Protein AF-A0AAU6CTF1-F1 (afdb_monomer)

Radius of gyration: 47.26 Å; Cα contacts (8 Å, |Δi|>4): 194; chains: 1; bounding box: 105×66×147 Å

pLDDT: mean 72.13, std 23.01, range [26.7, 98.62]

Mean predicted aligned error: 22.4 Å

Sequence (294 aa):
MQLPTFPKIGRLSKKRKITVAGAAAAAAVVLAVTGFQATGGSSSVANGDPTGYTVSTGDKVKSLGAKSGLASQQAISDQAAAKKKAAADAAAKQKATAEAAAKKKAAAEAAAKKKAADEAAARKKAAADAAARKKAAADAVRKRAAERAAAERAQARQAANRSTVRAAVKPAPAPVRKAAPAPAAPVYANNLDGWIRESLAVMHEKGIPGSYNGIYRNIIRESSGNPQAINLWDSNAAKGIPSKGLLQVIDPTFQTYHVNGTSWNIYDPVANITAACNYAYHVYGSMDNVNSAY

Secondary structure (DSSP, 8-state):
--PPPPP------S----------S-------------------------------TT-------THHHHHHHHHHHHHHHHHHHHHHHHHHHHHHHHHHHHHHHHHHHHHHHHHHHHHHHHHHHHHHHHHHHHHHHHHHHHHHHHHHHHHHHHHHHHHHHHHHHTTS-PPPP---PPPPPPPPPPPPPSSHHHHHHHHHHHHHHHT----HHHHHHHHHHHHTT-TT-B--SSTTGGGT--EETTTTEEHHHHHHH--TTS-S-TT-HHHHHHHHHHHHHHHHSSGGG--S--

Solvent-accessible surface area (backbone atoms only — not comparable to full-atom values): 18139 Å² total; per-residue (Å²): 138,84,80,83,82,79,80,86,80,77,87,80,72,100,79,83,89,80,86,86,90,84,91,89,80,92,85,90,81,82,84,84,86,76,94,73,90,77,91,79,90,76,92,75,88,77,90,68,84,80,82,88,72,84,87,69,95,82,77,81,93,76,78,90,56,72,62,63,62,50,55,52,51,49,53,52,50,51,52,50,51,51,51,52,50,52,52,51,54,50,51,52,52,52,51,53,53,51,52,54,51,50,52,53,52,51,53,52,52,52,52,52,52,51,52,52,50,53,53,53,52,50,52,54,50,53,52,51,54,52,52,52,50,53,51,53,51,52,54,50,51,53,50,51,53,53,51,48,58,50,48,55,54,51,50,5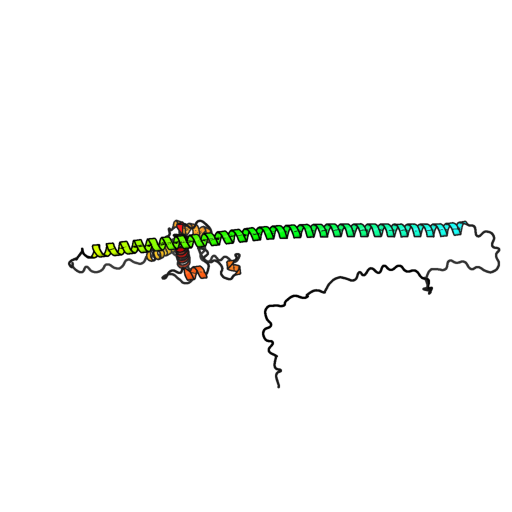4,53,51,54,57,56,52,62,65,52,68,78,68,79,85,84,82,91,78,83,91,70,82,80,74,81,77,79,77,78,88,82,63,54,100,46,74,70,24,33,52,52,48,24,49,54,55,26,56,78,72,71,43,48,68,46,70,67,32,50,50,59,46,21,46,72,54,31,69,66,32,37,83,33,71,47,76,83,50,78,42,26,76,69,76,46,35,29,28,7,28,58,39,47,30,60,74,56,41,68,74,27,54,52,93,92,49,62,91,47,60,53,37,57,37,27,27,49,39,12,51,29,41,44,25,26,76,76,57,63,15,28,62,65,62,87,70,81,122

Foldseek 3Di:
DDDDDDDDDDDDDDDDPDDDDDDDDDDDDDDDDDDDDDDDDDDDDDDDDDPDDDDDPDDDPDDPDPPVVVVVVVVVVVVVVVVVVVVVVVVVVVVVVVVVVVVVVVVVVVVVVVVVVVVVVVVVVVVVVVVVVVVVVVVVVVVVVVVVVVVVVVVVVVVVVVVVVVVDDDDDDDDDDDDDDDDDDDDFDPAPQSLLVLLVVLCVVVVQDEDSVLLVVQLCVAPVRQLADWDCPDPCVVVVFIQGGSQRDTLVQLVVQFRPPDDPDCSPSSRVSNSVQSVCCVVVVGSNRDDDHD

Structure (mmCIF, N/CA/C/O backbone):
data_AF-A0AAU6CTF1-F1
#
_entry.id   AF-A0AAU6CTF1-F1
#
loop_
_atom_site.group_PDB
_atom_site.id
_atom_site.type_symbol
_atom_site.label_atom_id
_atom_site.label_alt_id
_atom_site.label_comp_id
_atom_site.label_asym_id
_atom_site.label_entity_id
_atom_site.label_seq_id
_atom_site.pdbx_PDB_ins_code
_atom_site.Cartn_x
_atom_site.Cartn_y
_atom_site.Cartn_z
_atom_site.occupancy
_atom_site.B_iso_or_equiv
_atom_site.auth_seq_id
_atom_site.auth_comp_id
_atom_site.auth_asym_id
_atom_site.auth_atom_id
_atom_site.pdbx_PDB_model_num
ATOM 1 N N . MET A 1 1 ? -10.237 -56.788 28.279 1.00 48.28 1 MET A N 1
ATOM 2 C CA . MET A 1 1 ? -10.334 -55.318 28.425 1.00 48.28 1 MET A CA 1
ATOM 3 C C . MET A 1 1 ? -11.008 -54.773 27.182 1.00 48.28 1 MET A C 1
ATOM 5 O O . MET A 1 1 ? -10.388 -54.691 26.132 1.00 48.28 1 MET A O 1
ATOM 9 N N . GLN A 1 2 ? -12.314 -54.549 27.279 1.00 45.50 2 GLN A N 1
ATOM 10 C CA . GLN A 1 2 ? -13.192 -54.229 26.160 1.00 45.50 2 GLN A CA 1
ATOM 11 C C . GLN A 1 2 ? -13.498 -52.733 26.249 1.00 45.50 2 GLN A C 1
ATOM 13 O O . GLN A 1 2 ? -14.196 -52.294 27.158 1.00 45.50 2 GLN A O 1
ATOM 18 N N . LEU A 1 3 ? -12.862 -51.945 25.381 1.00 44.03 3 LEU A N 1
ATOM 19 C CA . LEU A 1 3 ? -13.043 -50.495 25.328 1.00 44.03 3 LEU A CA 1
ATOM 20 C C . LEU A 1 3 ? -14.437 -50.183 24.758 1.00 44.03 3 LEU A C 1
ATOM 22 O O . LEU A 1 3 ? -14.773 -50.696 23.686 1.00 44.03 3 LEU A O 1
ATOM 26 N N . PRO A 1 4 ? -15.258 -49.366 25.438 1.00 54.00 4 PRO A N 1
ATOM 27 C CA . PRO A 1 4 ? -16.586 -49.032 24.955 1.00 54.00 4 PRO A CA 1
ATOM 28 C C . PRO A 1 4 ? -16.523 -48.136 23.714 1.00 54.00 4 PRO A C 1
ATOM 30 O O . PRO A 1 4 ? -15.810 -47.137 23.638 1.00 54.00 4 PRO A O 1
ATOM 33 N N . THR A 1 5 ? -17.311 -48.549 22.731 1.00 55.94 5 THR A N 1
ATOM 34 C CA . THR A 1 5 ? -17.548 -47.932 21.433 1.00 55.94 5 THR A CA 1
ATOM 35 C C . THR A 1 5 ? -18.305 -46.613 21.613 1.00 55.94 5 THR A C 1
ATOM 37 O O . THR A 1 5 ? -19.423 -46.606 22.124 1.00 55.94 5 THR A O 1
ATOM 40 N N . PHE A 1 6 ? -17.730 -45.489 21.181 1.00 50.72 6 PHE A N 1
ATOM 41 C CA . PHE A 1 6 ? -18.445 -44.210 21.158 1.00 50.72 6 PHE A CA 1
ATOM 42 C C . PHE A 1 6 ? -19.368 -44.137 19.927 1.00 50.72 6 PHE A C 1
ATOM 44 O O . PHE A 1 6 ? -18.915 -44.397 18.807 1.00 50.72 6 PHE A O 1
ATOM 51 N N . PRO A 1 7 ? -20.655 -43.781 20.086 1.00 50.75 7 PRO A N 1
ATOM 52 C CA . PRO A 1 7 ? -21.586 -43.701 18.969 1.00 50.75 7 PRO A CA 1
ATOM 53 C C . PRO A 1 7 ? -21.274 -42.516 18.041 1.00 50.75 7 PRO A C 1
ATOM 55 O O . PRO A 1 7 ? -21.086 -41.379 18.475 1.00 50.75 7 PRO A O 1
ATOM 58 N N . LYS A 1 8 ? -21.292 -42.785 16.728 1.00 46.31 8 LYS A N 1
ATOM 59 C CA . LYS A 1 8 ? -21.355 -41.779 15.657 1.00 46.31 8 LYS A CA 1
ATOM 60 C C . LYS A 1 8 ? -22.641 -40.959 15.802 1.00 46.31 8 LYS A C 1
ATOM 62 O O . LYS A 1 8 ? -23.716 -41.454 15.475 1.00 46.31 8 LYS A O 1
ATOM 67 N N . ILE A 1 9 ? -22.534 -39.686 16.174 1.00 52.94 9 ILE A N 1
ATOM 68 C CA . ILE A 1 9 ? -23.611 -38.717 15.936 1.00 52.94 9 ILE A CA 1
ATOM 69 C C . ILE A 1 9 ? -23.308 -38.004 14.621 1.00 52.94 9 ILE A C 1
ATOM 71 O O . ILE A 1 9 ? -22.495 -37.084 14.534 1.00 52.94 9 ILE A O 1
ATOM 75 N N . GLY A 1 10 ? -23.962 -38.488 13.569 1.00 44.50 10 GLY A N 1
ATOM 76 C CA . GLY A 1 10 ? -24.020 -37.819 12.284 1.00 44.50 10 GLY A CA 1
ATOM 77 C C . GLY A 1 10 ? -24.742 -36.473 12.386 1.00 44.50 10 GLY A C 1
ATOM 78 O O . GLY A 1 10 ? -25.852 -36.373 12.894 1.00 44.50 10 GLY A O 1
ATOM 79 N N . ARG A 1 11 ? -24.081 -35.439 11.863 1.00 50.22 11 ARG A N 1
ATOM 80 C CA . ARG A 1 11 ? -24.624 -34.420 10.949 1.00 50.22 11 ARG A CA 1
ATOM 81 C C . ARG A 1 11 ? -26.115 -34.063 11.128 1.00 50.22 11 ARG A C 1
ATOM 83 O O . ARG A 1 11 ? -26.947 -34.403 10.293 1.00 50.22 11 ARG A O 1
ATOM 90 N N . LEU A 1 12 ? -26.431 -33.261 12.145 1.00 49.78 12 LEU A N 1
ATOM 91 C CA . LEU A 1 12 ? -27.694 -32.518 12.208 1.00 49.78 12 LEU A CA 1
ATOM 92 C C . LEU A 1 12 ? -27.571 -31.182 11.458 1.00 49.78 12 LEU A C 1
ATOM 94 O O . LEU A 1 12 ? -26.645 -30.396 11.661 1.00 49.78 12 LEU A O 1
ATOM 98 N N . SER A 1 13 ? -28.493 -30.987 10.516 1.00 53.78 13 SER A N 1
ATOM 99 C CA . SER A 1 13 ? -28.509 -29.915 9.520 1.00 53.78 13 SER A CA 1
ATOM 100 C C . SER A 1 13 ? -28.771 -28.517 10.110 1.00 53.78 13 SER A C 1
ATOM 102 O O . SER A 1 13 ? -29.384 -28.347 11.161 1.00 53.78 13 SER A O 1
ATOM 104 N N . LYS A 1 14 ? -28.307 -27.492 9.384 1.00 46.88 14 LYS A N 1
ATOM 105 C CA . LYS A 1 14 ? -28.203 -26.058 9.737 1.00 46.88 14 LYS A CA 1
ATOM 106 C C . LYS A 1 14 ? -29.522 -25.297 9.995 1.00 46.88 14 LYS A C 1
ATOM 108 O O . LYS A 1 14 ? -29.526 -24.070 9.929 1.00 46.88 14 LYS A O 1
ATOM 113 N N . LYS A 1 15 ? -30.641 -25.959 10.295 1.00 53.22 15 LYS A N 1
ATOM 114 C CA . LYS A 1 15 ? -31.925 -25.287 10.561 1.00 53.22 15 LYS A CA 1
ATOM 115 C C . LYS A 1 15 ? -32.652 -25.909 11.750 1.00 53.22 15 LYS A C 1
ATOM 117 O O . LYS A 1 15 ? -33.476 -26.793 11.565 1.00 53.22 15 LYS A O 1
ATOM 122 N N . ARG A 1 16 ? -32.327 -25.408 12.948 1.00 49.53 16 ARG A N 1
ATOM 123 C CA . ARG A 1 16 ? -33.165 -25.258 14.162 1.00 49.53 16 ARG A CA 1
ATOM 124 C C . ARG A 1 16 ? -32.238 -24.892 15.332 1.00 49.53 16 ARG A C 1
ATOM 126 O O . ARG A 1 16 ? -31.680 -25.756 15.993 1.00 49.53 16 ARG A O 1
ATOM 133 N N . LYS A 1 17 ? -32.040 -23.591 15.548 1.00 40.72 17 LYS A N 1
ATOM 134 C CA . LYS A 1 17 ? -31.568 -23.013 16.817 1.00 40.72 17 LYS A CA 1
ATOM 135 C C . LYS A 1 17 ? -32.463 -21.819 17.124 1.00 40.72 17 LYS A C 1
ATOM 137 O O . LYS A 1 17 ? -32.125 -20.675 16.854 1.00 40.72 17 LYS A O 1
ATOM 142 N N . ILE A 1 18 ? -33.655 -22.133 17.598 1.00 44.72 18 ILE A N 1
ATOM 143 C CA . ILE A 1 18 ? -34.447 -21.265 18.459 1.00 44.72 18 ILE A CA 1
ATOM 144 C C . ILE A 1 18 ? -34.667 -22.111 19.713 1.00 44.72 18 ILE A C 1
ATOM 146 O O . ILE A 1 18 ? -34.783 -23.332 19.592 1.00 44.72 18 ILE A O 1
ATOM 150 N N . THR A 1 19 ? -34.690 -21.436 20.863 1.00 34.31 19 THR A N 1
ATOM 151 C CA . THR A 1 19 ? -35.124 -21.909 22.188 1.00 34.31 19 THR A CA 1
ATOM 152 C C . THR A 1 19 ? -33.992 -22.026 23.223 1.00 34.31 19 THR A C 1
ATOM 154 O O . THR A 1 19 ? -33.222 -22.978 23.249 1.00 34.31 19 THR A O 1
ATOM 157 N N . VAL A 1 20 ? -33.999 -21.007 24.094 1.00 34.25 20 VAL A N 1
ATOM 158 C CA . VAL A 1 20 ? -33.822 -21.051 25.559 1.00 34.25 20 VAL A CA 1
ATOM 159 C C . VAL A 1 20 ? -32.400 -21.202 26.106 1.00 34.25 20 VAL A C 1
ATOM 161 O O . VAL A 1 20 ? -31.878 -22.291 26.300 1.00 34.25 20 VAL A O 1
ATOM 164 N N . ALA A 1 21 ? -31.844 -20.055 26.498 1.00 30.84 21 ALA A N 1
ATOM 165 C CA . ALA A 1 21 ? -31.003 -19.936 27.681 1.00 30.84 21 ALA A CA 1
ATOM 166 C C . ALA A 1 21 ? -31.567 -18.786 28.527 1.00 30.84 21 ALA A C 1
ATOM 168 O O . ALA A 1 21 ? -31.390 -17.611 28.214 1.00 30.84 21 ALA A O 1
ATOM 169 N N . GLY A 1 22 ? -32.312 -19.144 29.564 1.00 28.62 22 GLY A N 1
ATOM 170 C CA . GLY A 1 22 ? -32.744 -18.249 30.623 1.00 28.62 22 GLY A CA 1
ATOM 171 C C . GLY A 1 22 ? -33.002 -19.088 31.864 1.00 28.62 22 GLY A C 1
ATOM 172 O O . GLY A 1 22 ? -33.818 -19.998 31.786 1.00 28.62 22 GLY A O 1
ATOM 173 N N . ALA A 1 23 ? -32.267 -18.809 32.945 1.00 28.70 23 ALA A N 1
ATOM 174 C CA . ALA A 1 23 ? -32.717 -18.852 34.344 1.00 28.70 23 ALA A CA 1
ATOM 175 C C . ALA A 1 23 ? -31.512 -18.963 35.296 1.00 28.70 23 ALA A C 1
ATOM 177 O O . ALA A 1 23 ? -31.062 -20.061 35.599 1.00 28.70 23 ALA A O 1
ATOM 178 N N . ALA A 1 24 ? -31.019 -17.826 35.790 1.00 31.11 24 ALA A N 1
ATOM 179 C CA . ALA A 1 24 ? -30.434 -17.713 37.129 1.00 31.11 24 ALA A CA 1
ATOM 180 C C . ALA A 1 24 ? -30.215 -16.229 37.451 1.00 31.11 24 ALA A C 1
ATOM 182 O O . ALA A 1 24 ? -29.163 -15.679 37.150 1.00 31.11 24 ALA A O 1
ATOM 183 N N . ALA A 1 25 ? -31.244 -15.579 37.994 1.00 32.41 25 ALA A N 1
ATOM 184 C CA . ALA A 1 25 ? -31.152 -14.587 39.070 1.00 32.41 25 ALA A CA 1
ATOM 185 C C . ALA A 1 25 ? -32.457 -13.784 39.152 1.00 32.41 25 ALA A C 1
ATOM 187 O O . ALA A 1 25 ? -32.917 -13.222 38.163 1.00 32.41 25 ALA A O 1
ATOM 188 N N . ALA A 1 26 ? -32.969 -13.690 40.378 1.00 29.94 26 ALA A N 1
ATOM 189 C CA . ALA A 1 26 ? -33.965 -12.734 40.850 1.00 29.94 26 ALA A CA 1
ATOM 190 C C . ALA A 1 26 ? -35.416 -12.919 40.367 1.00 29.94 26 ALA A C 1
ATOM 192 O O . ALA A 1 26 ? -35.859 -12.283 39.418 1.00 29.94 26 ALA A O 1
ATOM 193 N N . ALA A 1 27 ? -36.197 -13.682 41.138 1.00 28.94 27 ALA A N 1
ATOM 194 C CA . ALA A 1 27 ? -37.560 -13.287 41.504 1.00 28.94 27 ALA A CA 1
ATOM 195 C C . ALA A 1 27 ? -38.072 -14.133 42.682 1.00 28.94 27 ALA A C 1
ATOM 197 O O . ALA A 1 27 ? -38.398 -15.303 42.518 1.00 28.94 27 ALA A O 1
ATOM 198 N N . ALA A 1 28 ? -38.194 -13.517 43.856 1.00 28.73 28 ALA A N 1
ATOM 199 C CA . ALA A 1 28 ? -39.140 -13.937 44.887 1.00 28.73 28 ALA A CA 1
ATOM 200 C C . ALA A 1 28 ? -39.698 -12.680 45.568 1.00 28.73 28 ALA A C 1
ATOM 202 O O . ALA A 1 28 ? -39.344 -12.336 46.688 1.00 28.73 28 ALA A O 1
ATOM 203 N N . VAL A 1 29 ? -40.549 -11.956 44.841 1.00 32.00 29 VAL A N 1
ATOM 204 C CA . VAL A 1 29 ? -41.550 -11.062 45.430 1.00 32.00 29 VAL A CA 1
ATOM 205 C C . VAL A 1 29 ? -42.864 -11.434 44.762 1.00 32.00 29 VAL A C 1
ATOM 207 O O . VAL A 1 29 ? -43.196 -10.934 43.690 1.00 32.00 29 VAL A O 1
ATOM 210 N N . VAL A 1 30 ? -43.577 -12.380 45.370 1.00 29.98 30 VAL A N 1
ATOM 211 C CA . VAL A 1 30 ? -44.999 -12.582 45.102 1.00 29.98 30 VAL A CA 1
ATOM 212 C C . VAL A 1 30 ? -45.753 -11.856 46.202 1.00 29.98 30 VAL A C 1
ATOM 214 O O . VAL A 1 30 ? -45.687 -12.198 47.379 1.00 29.98 30 VAL A O 1
ATOM 217 N N . LEU A 1 31 ? -46.427 -10.805 45.759 1.00 30.45 31 LEU A N 1
ATOM 218 C CA . LEU A 1 31 ? -47.432 -10.045 46.470 1.00 30.45 31 LEU A CA 1
ATOM 219 C C . LEU A 1 31 ? -48.659 -10.955 46.658 1.00 30.45 31 LEU A C 1
ATOM 221 O O . LEU A 1 31 ? -49.347 -11.262 45.688 1.00 30.45 31 LEU A O 1
ATOM 225 N N . ALA A 1 32 ? -48.939 -11.393 47.885 1.00 31.89 32 ALA A N 1
ATOM 226 C CA . ALA A 1 32 ? -50.235 -11.967 48.233 1.00 31.89 32 ALA A CA 1
ATOM 227 C C . ALA A 1 32 ? -51.131 -10.844 48.776 1.00 31.89 32 ALA A C 1
ATOM 229 O O . ALA A 1 32 ? -51.067 -10.485 49.949 1.00 31.89 32 ALA A O 1
ATOM 230 N N . VAL A 1 33 ? -51.950 -10.269 47.893 1.00 34.69 33 VAL A N 1
ATOM 231 C CA . VAL A 1 33 ? -53.166 -9.540 48.266 1.00 34.69 33 VAL A CA 1
ATOM 232 C C . VAL A 1 33 ? -54.331 -10.487 48.029 1.00 34.69 33 VAL A C 1
ATOM 234 O O . VAL A 1 33 ? -54.816 -10.621 46.913 1.00 34.69 33 VAL A O 1
ATOM 237 N N . THR A 1 34 ? -54.793 -11.115 49.100 1.00 34.47 34 THR A N 1
ATOM 238 C CA . THR A 1 34 ? -56.203 -11.467 49.272 1.00 34.47 34 THR A CA 1
ATOM 239 C C . THR A 1 34 ? -56.535 -11.174 50.722 1.00 34.47 34 THR A C 1
ATOM 241 O O . THR A 1 34 ? -56.232 -11.957 51.619 1.00 34.47 34 THR A O 1
ATOM 244 N N . GLY A 1 35 ? -57.108 -9.997 50.960 1.00 38.69 35 GLY A N 1
ATOM 245 C CA . GLY A 1 35 ? -57.857 -9.766 52.180 1.00 38.69 35 GLY A CA 1
ATOM 246 C C . GLY A 1 35 ? -59.117 -10.620 52.124 1.00 38.69 35 GLY A C 1
ATOM 247 O O . GLY A 1 35 ? -59.985 -10.376 51.291 1.00 38.69 35 GLY A O 1
ATOM 248 N N . PHE A 1 36 ? -59.211 -11.605 53.007 1.00 26.70 36 PHE A N 1
ATOM 249 C CA . PHE A 1 36 ? -60.485 -12.171 53.418 1.00 26.70 36 PHE A CA 1
ATOM 250 C C . PHE A 1 36 ? -60.451 -12.337 54.937 1.00 26.70 36 PHE A C 1
ATOM 252 O O . PHE A 1 36 ? -59.517 -12.910 55.494 1.00 26.70 36 PHE A O 1
ATOM 259 N N . GLN A 1 37 ? -61.430 -11.726 55.599 1.00 34.22 37 GLN A N 1
ATOM 260 C CA . GLN A 1 37 ? -61.655 -11.826 57.037 1.00 34.22 37 GLN A CA 1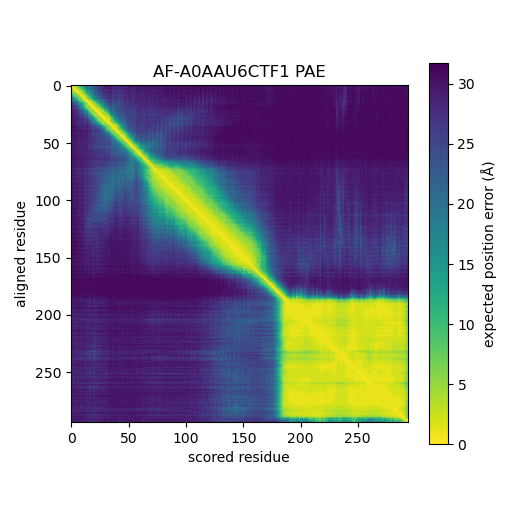
ATOM 261 C C . GLN A 1 37 ? -62.074 -13.255 57.403 1.00 34.22 37 GLN A C 1
ATOM 263 O O . GLN A 1 37 ? -62.846 -13.846 56.658 1.00 34.22 37 GLN A O 1
ATOM 268 N N . ALA A 1 38 ? -61.664 -13.750 58.573 1.00 28.48 38 ALA A N 1
ATOM 269 C CA . ALA A 1 38 ? -62.536 -14.463 59.516 1.00 28.48 38 ALA A CA 1
ATOM 270 C C . ALA A 1 38 ? -61.729 -14.921 60.743 1.00 28.48 38 ALA A C 1
ATOM 272 O O . ALA A 1 38 ? -60.769 -15.676 60.637 1.00 28.48 38 ALA A O 1
ATOM 273 N N . THR A 1 39 ? -62.141 -14.412 61.902 1.00 40.56 39 THR A N 1
ATOM 274 C CA . THR A 1 39 ? -62.247 -15.108 63.195 1.00 40.56 39 THR A CA 1
ATOM 275 C C . THR A 1 39 ? -61.629 -16.508 63.313 1.00 40.56 39 THR A C 1
ATOM 277 O O . THR A 1 39 ? -62.099 -17.459 62.694 1.00 40.56 39 THR A O 1
ATOM 280 N N . GLY A 1 40 ? -60.688 -16.658 64.243 1.00 28.36 40 GLY A N 1
ATOM 281 C CA . GLY A 1 40 ? -60.240 -17.956 64.745 1.00 28.36 40 GLY A CA 1
ATOM 282 C C . GLY A 1 40 ? -59.160 -17.760 65.795 1.00 28.36 40 GLY A C 1
ATOM 283 O O . GLY A 1 40 ? -57.998 -17.555 65.459 1.00 28.36 40 GLY A O 1
ATOM 284 N N . GLY A 1 41 ? -59.557 -17.732 67.066 1.00 39.03 41 GLY A N 1
ATOM 285 C CA . GLY A 1 41 ? -58.624 -17.585 68.172 1.00 39.03 41 GLY A CA 1
ATOM 286 C C . GLY A 1 41 ? -57.672 -18.770 68.266 1.00 39.03 41 GLY A C 1
ATOM 287 O O . GLY A 1 41 ? -58.074 -19.913 68.077 1.00 39.03 41 GLY A O 1
ATOM 288 N N . SER A 1 42 ? -56.419 -18.485 68.600 1.00 27.19 42 SER A N 1
ATOM 289 C CA . SER A 1 42 ? -55.576 -19.342 69.430 1.00 27.19 42 SER A CA 1
ATOM 290 C C . SER A 1 42 ? -54.371 -18.534 69.901 1.00 27.19 42 SER A C 1
ATOM 292 O O . SER A 1 42 ? -53.475 -18.191 69.139 1.00 27.19 42 SER A O 1
ATOM 294 N N . SER A 1 43 ? -54.460 -18.158 71.173 1.00 37.81 43 SER A N 1
ATOM 295 C CA . SER A 1 43 ? -53.406 -18.058 72.176 1.00 37.81 43 SER A CA 1
ATOM 296 C C . SER A 1 43 ? -51.963 -18.129 71.664 1.00 37.81 43 SER A C 1
ATOM 298 O O . SER A 1 43 ? -51.425 -19.207 71.428 1.00 37.81 43 SER A O 1
ATOM 300 N N . SER A 1 44 ? -51.288 -16.984 71.644 1.00 29.59 44 SER A N 1
ATOM 301 C CA . SER A 1 44 ? -49.836 -16.933 71.798 1.00 29.59 44 SER A CA 1
ATOM 302 C C . SER A 1 44 ? -49.497 -15.859 72.822 1.00 29.59 44 SER A C 1
ATOM 304 O O . SER A 1 44 ? -49.810 -14.682 72.651 1.00 29.59 44 SER A O 1
ATOM 306 N N . VAL A 1 45 ? -48.918 -16.340 73.913 1.00 34.75 45 VAL A N 1
ATOM 307 C CA . VAL A 1 45 ? -48.541 -15.653 75.142 1.00 34.75 45 VAL A CA 1
ATOM 308 C C . VAL A 1 45 ? -47.656 -14.444 74.822 1.00 34.75 45 VAL A C 1
ATOM 310 O O . VAL A 1 45 ? -46.560 -14.601 74.289 1.00 34.75 45 VAL A O 1
ATOM 313 N N . ALA A 1 46 ? -48.128 -13.237 75.141 1.00 30.11 46 ALA A N 1
ATOM 314 C CA . ALA A 1 46 ? -47.283 -12.052 75.192 1.00 30.11 46 ALA A CA 1
ATOM 315 C C . ALA A 1 46 ? -46.701 -11.956 76.604 1.00 30.11 46 ALA A C 1
ATOM 317 O O . ALA A 1 46 ? -47.425 -11.737 77.572 1.00 30.11 46 ALA A O 1
ATOM 318 N N . ASN A 1 47 ? -45.392 -12.168 76.702 1.00 39.34 47 ASN A N 1
ATOM 319 C CA . ASN A 1 47 ? -44.612 -11.926 77.904 1.00 39.34 47 ASN A CA 1
ATOM 320 C C . ASN A 1 47 ? -44.553 -10.402 78.119 1.00 39.34 47 ASN A C 1
ATOM 322 O O . ASN A 1 47 ? -43.917 -9.692 77.339 1.00 39.34 47 ASN A O 1
ATOM 326 N N . GLY A 1 48 ? -45.276 -9.906 79.119 1.00 34.25 48 GLY A N 1
ATOM 327 C CA . GLY A 1 48 ? -45.292 -8.510 79.542 1.00 34.25 48 GLY A CA 1
ATOM 328 C C . GLY A 1 48 ? -45.687 -8.445 81.014 1.00 34.25 48 GLY A C 1
ATOM 329 O O . GLY A 1 48 ? -46.657 -9.087 81.413 1.00 34.25 48 GLY A O 1
ATOM 330 N N . ASP A 1 49 ? -44.885 -7.733 81.803 1.00 34.88 49 ASP A N 1
ATOM 331 C CA . ASP A 1 49 ? -44.936 -7.650 83.265 1.00 34.88 49 ASP A CA 1
ATOM 332 C C . ASP A 1 49 ? -46.340 -7.381 83.849 1.00 34.88 49 ASP A C 1
ATOM 334 O O . ASP A 1 49 ? -47.161 -6.694 83.230 1.00 34.88 49 ASP A O 1
ATOM 338 N N . PRO A 1 50 ? -46.641 -7.893 85.060 1.00 41.28 50 PRO A N 1
ATOM 339 C CA . PRO A 1 50 ? -47.973 -7.821 85.637 1.00 41.28 50 PRO A CA 1
ATOM 340 C C . PRO A 1 50 ? -48.313 -6.372 85.994 1.00 41.28 50 PRO A C 1
ATOM 342 O O . PRO A 1 50 ? -47.671 -5.758 86.846 1.00 41.28 50 PRO A O 1
ATOM 345 N N . THR A 1 51 ? -49.373 -5.818 85.403 1.00 46.91 51 THR A N 1
ATOM 346 C CA . THR A 1 51 ? -50.000 -4.610 85.951 1.00 46.91 51 THR A CA 1
ATOM 347 C C . THR A 1 51 ? -50.655 -4.998 87.274 1.00 46.91 51 THR A C 1
ATOM 349 O O . THR A 1 51 ? -51.746 -5.569 87.291 1.00 46.91 51 THR A O 1
ATOM 352 N N . GLY A 1 52 ? -49.930 -4.771 88.368 1.00 42.34 52 GLY A N 1
ATOM 353 C CA . GLY A 1 52 ? -50.278 -5.178 89.724 1.00 42.34 52 GLY A CA 1
ATOM 354 C C . GLY A 1 52 ? -51.590 -4.588 90.231 1.00 42.34 52 GLY A C 1
ATOM 355 O O . GLY A 1 52 ? -51.595 -3.558 90.897 1.00 42.34 52 GLY A O 1
ATOM 356 N N . TYR A 1 53 ? -52.687 -5.300 89.989 1.00 37.25 53 TYR A N 1
ATOM 357 C CA . TYR A 1 53 ? -53.940 -5.126 90.711 1.00 37.25 53 TYR A CA 1
ATOM 358 C C . TYR A 1 53 ? -54.482 -6.502 91.098 1.00 37.25 53 TYR A C 1
ATOM 360 O O . TYR A 1 53 ? -55.030 -7.233 90.275 1.00 37.25 53 TYR A O 1
ATOM 368 N N . THR A 1 54 ? -54.319 -6.864 92.367 1.00 40.31 54 THR A N 1
ATOM 369 C CA . THR A 1 54 ? -55.064 -7.950 93.002 1.00 40.31 54 THR A CA 1
ATOM 370 C C . THR A 1 54 ? -56.398 -7.384 93.482 1.00 40.31 54 THR A C 1
ATOM 372 O O . THR A 1 54 ? -56.440 -6.490 94.323 1.00 40.31 54 THR A O 1
ATOM 375 N N . VAL A 1 55 ? -57.510 -7.883 92.944 1.00 38.12 55 VAL A N 1
ATOM 376 C CA . VAL A 1 55 ? -58.834 -7.599 93.510 1.00 38.12 55 VAL A CA 1
ATOM 377 C C . VAL A 1 55 ? -59.086 -8.637 94.595 1.00 38.12 55 VAL A C 1
ATOM 379 O O . VAL A 1 55 ? -59.361 -9.797 94.299 1.00 38.12 55 VAL A O 1
ATOM 382 N N . SER A 1 56 ? -58.944 -8.221 95.852 1.00 36.69 56 SER A N 1
ATOM 383 C CA . SER A 1 56 ? -59.422 -8.985 97.003 1.00 36.69 56 SER A CA 1
ATOM 384 C C . SER A 1 56 ? -60.893 -8.643 97.239 1.00 36.69 56 SER A C 1
ATOM 386 O O . SER A 1 56 ? -61.283 -7.475 97.210 1.00 36.69 56 SER A O 1
ATOM 388 N N . THR A 1 57 ? -61.723 -9.665 97.425 1.00 39.41 57 THR A N 1
ATOM 389 C CA . THR A 1 57 ? -63.165 -9.553 97.668 1.00 39.41 57 THR A CA 1
ATOM 390 C C . THR A 1 57 ? -63.426 -8.725 98.930 1.00 39.41 57 THR A C 1
ATOM 392 O O . THR A 1 57 ? -63.248 -9.227 100.036 1.00 39.41 57 THR A O 1
ATOM 395 N N . GLY A 1 58 ? -63.847 -7.463 98.781 1.00 48.06 58 GLY A N 1
ATOM 396 C CA . GLY A 1 58 ? -64.211 -6.633 99.935 1.00 48.06 58 GLY A CA 1
ATOM 397 C C . GLY A 1 58 ? -64.506 -5.152 99.689 1.00 48.06 58 GLY A C 1
ATOM 398 O O . GLY A 1 58 ? -65.299 -4.589 100.441 1.00 48.06 58 GLY A O 1
ATOM 399 N N . ASP A 1 59 ? -63.962 -4.512 98.650 1.00 40.09 59 ASP A N 1
ATOM 400 C CA . ASP A 1 59 ? -64.055 -3.047 98.549 1.00 40.09 59 ASP A CA 1
ATOM 401 C C . ASP A 1 59 ? -65.124 -2.527 97.579 1.00 40.09 59 ASP A C 1
ATOM 403 O O . ASP A 1 59 ? -65.234 -2.917 96.414 1.00 40.09 59 ASP A O 1
ATOM 407 N N . LYS A 1 60 ? -65.944 -1.604 98.099 1.00 41.50 60 LYS A N 1
ATOM 408 C CA . LYS A 1 60 ? -67.067 -0.966 97.407 1.00 41.50 60 LYS A CA 1
ATOM 409 C C . LYS A 1 60 ? -66.587 -0.177 96.186 1.00 41.50 60 LYS A C 1
ATOM 411 O O . LYS A 1 60 ? -65.962 0.872 96.310 1.00 41.50 60 LYS A O 1
ATOM 416 N N . VAL A 1 61 ? -67.015 -0.614 95.004 1.00 44.41 61 VAL A N 1
ATOM 417 C CA . VAL A 1 61 ? -66.941 0.132 93.739 1.00 44.41 61 VAL A CA 1
ATOM 418 C C . VAL A 1 61 ? -67.812 1.393 93.802 1.00 44.41 61 VAL A C 1
ATOM 420 O O . VAL A 1 61 ? -68.974 1.404 93.404 1.00 44.41 61 VAL A O 1
ATOM 423 N N . LYS A 1 62 ? -67.248 2.494 94.297 1.00 49.22 62 LYS A N 1
ATOM 424 C CA . LYS A 1 62 ? -67.714 3.852 93.995 1.00 49.22 62 LYS A CA 1
ATOM 425 C C . LYS A 1 62 ? -66.492 4.697 93.654 1.00 49.22 62 LYS A C 1
ATOM 427 O O . LYS A 1 62 ? -65.667 4.961 94.515 1.00 49.22 62 LYS A O 1
ATOM 432 N N . SER A 1 63 ? -66.426 5.119 92.388 1.00 47.16 63 SER A N 1
ATOM 433 C CA . SER A 1 63 ? -65.385 5.962 91.773 1.00 47.16 63 SER A CA 1
ATOM 434 C C . SER A 1 63 ? -64.160 5.252 91.163 1.00 47.16 63 SER A C 1
ATOM 436 O O . SER A 1 63 ? -63.022 5.671 91.363 1.00 47.16 63 SER A O 1
ATOM 438 N N . LEU A 1 64 ? -64.376 4.276 90.272 1.00 41.94 64 LEU A N 1
ATOM 439 C CA . LEU A 1 64 ? -63.469 4.109 89.123 1.00 41.94 64 LEU A CA 1
ATOM 440 C C . LEU A 1 64 ? -63.811 5.215 88.113 1.00 41.94 64 LEU A C 1
ATOM 442 O O . LEU A 1 64 ? -64.645 5.054 87.226 1.00 41.94 64 LEU A O 1
ATOM 446 N N . GLY A 1 65 ? -63.265 6.405 88.371 1.00 41.62 65 GLY A N 1
ATOM 447 C CA . GLY A 1 65 ? -63.568 7.626 87.635 1.00 41.62 65 GLY A CA 1
ATOM 448 C C . GLY A 1 65 ? -63.171 7.521 86.164 1.00 41.62 65 GLY A C 1
ATOM 449 O O . GLY A 1 65 ? -62.071 7.084 85.839 1.00 41.62 65 GLY A O 1
ATOM 450 N N . ALA A 1 66 ? -64.052 8.005 85.289 1.00 47.84 66 ALA A N 1
ATOM 451 C CA . ALA A 1 66 ? -63.974 8.047 83.824 1.00 47.84 66 ALA A CA 1
ATOM 452 C C . ALA A 1 66 ? -62.628 8.492 83.191 1.00 47.84 66 ALA A C 1
ATOM 454 O O . ALA A 1 66 ? -62.437 8.349 81.987 1.00 47.84 66 ALA A O 1
ATOM 455 N N . LYS A 1 67 ? -61.668 9.001 83.972 1.00 46.25 67 LYS A N 1
ATOM 456 C CA . LYS A 1 67 ? -60.369 9.516 83.516 1.00 46.25 67 LYS A CA 1
ATOM 457 C C . LYS A 1 67 ? -59.397 8.428 83.028 1.00 46.25 67 LYS A C 1
ATOM 459 O O . LYS A 1 67 ? -58.644 8.690 82.096 1.00 46.25 67 LYS A O 1
ATOM 464 N N . SER A 1 68 ? -59.415 7.215 83.592 1.00 47.19 68 SER A N 1
ATOM 465 C CA . SER A 1 68 ? -58.520 6.119 83.160 1.00 47.19 68 SER A CA 1
ATOM 466 C C . SER A 1 68 ? -58.984 5.426 81.867 1.00 47.19 68 SER A C 1
ATOM 468 O O . SER A 1 68 ? -58.157 4.993 81.061 1.00 47.19 68 SER A O 1
ATOM 470 N N . GLY A 1 69 ? -60.297 5.385 81.615 1.00 49.56 69 GLY A N 1
ATOM 471 C CA . GLY A 1 69 ? -60.876 4.913 80.349 1.00 49.56 69 GLY A CA 1
ATOM 472 C C . GLY A 1 69 ? -60.629 5.877 79.181 1.00 49.56 69 GLY A C 1
ATOM 473 O O . GLY A 1 69 ? -60.298 5.449 78.081 1.00 49.56 69 GLY A O 1
ATOM 474 N N . LEU A 1 70 ? -60.694 7.188 79.434 1.00 49.28 70 LEU A N 1
ATOM 475 C CA . LEU A 1 70 ? -60.392 8.224 78.436 1.00 49.28 70 LEU A CA 1
ATOM 476 C C . LEU A 1 70 ? -58.902 8.255 78.051 1.00 49.28 70 LEU A C 1
ATOM 478 O O . LEU A 1 70 ? -58.579 8.365 76.870 1.00 49.28 70 LEU A O 1
ATOM 482 N N . ALA A 1 71 ? -57.989 8.098 79.018 1.00 53.97 71 ALA A N 1
ATOM 483 C CA . ALA A 1 71 ? -56.547 8.069 78.753 1.00 53.97 71 ALA A CA 1
ATOM 484 C C . ALA A 1 71 ? -56.111 6.841 77.926 1.00 53.97 71 ALA A C 1
ATOM 486 O O . ALA A 1 71 ? -55.268 6.956 77.036 1.00 53.97 71 ALA A O 1
ATOM 487 N N . SER A 1 72 ? -56.716 5.674 78.171 1.00 59.38 72 SER A N 1
ATOM 488 C CA . SER A 1 72 ? -56.463 4.459 77.383 1.00 59.38 72 SER A CA 1
ATOM 489 C C . SER A 1 72 ? -57.081 4.532 75.979 1.00 59.38 72 SER A C 1
ATOM 491 O O . SER A 1 72 ? -56.451 4.110 75.011 1.00 59.38 72 SER A O 1
ATOM 493 N N . GLN A 1 73 ? -58.258 5.144 75.826 1.00 58.59 73 GLN A N 1
ATOM 494 C CA . GLN A 1 73 ? -58.909 5.332 74.525 1.00 58.59 73 GLN A CA 1
ATOM 495 C C . GLN A 1 73 ? -58.192 6.368 73.635 1.00 58.59 73 GLN A C 1
ATOM 497 O O . GLN A 1 73 ? -58.086 6.170 72.419 1.00 58.59 73 GLN A O 1
ATOM 502 N N . GLN A 1 74 ? -57.633 7.427 74.232 1.00 70.00 74 GLN A N 1
ATOM 503 C CA . GLN A 1 74 ? -56.801 8.409 73.529 1.00 70.00 74 GLN A CA 1
ATOM 504 C C . GLN A 1 74 ? -55.495 7.775 73.026 1.00 70.00 74 GLN A C 1
ATOM 506 O O . GLN A 1 74 ? -55.169 7.908 71.850 1.00 70.00 74 GLN A O 1
ATOM 511 N N . ALA A 1 75 ? -54.804 6.989 73.860 1.00 69.44 75 ALA A N 1
ATOM 512 C CA . ALA A 1 75 ? -53.566 6.307 73.468 1.00 69.44 75 ALA A CA 1
ATOM 513 C C . ALA A 1 75 ? -53.770 5.296 72.319 1.00 69.44 75 ALA A C 1
ATOM 515 O O . ALA A 1 75 ? -52.924 5.178 71.429 1.00 69.44 75 ALA A O 1
ATOM 516 N N . ILE A 1 76 ? -54.911 4.596 72.297 1.00 69.44 76 ILE A N 1
ATOM 517 C CA . ILE A 1 76 ? -55.290 3.695 71.197 1.00 69.44 76 ILE A CA 1
ATOM 518 C C . ILE A 1 76 ? -55.567 4.490 69.910 1.00 69.44 76 ILE A C 1
ATOM 520 O O . ILE A 1 76 ? -55.149 4.075 68.825 1.00 69.44 76 ILE A O 1
ATOM 524 N N . SER A 1 77 ? -56.226 5.646 70.020 1.00 68.00 77 SER A N 1
ATOM 525 C CA . SER A 1 77 ? -56.528 6.525 68.882 1.00 68.00 77 SER A CA 1
ATOM 526 C C . SER A 1 77 ? -55.263 7.155 68.291 1.00 68.00 77 SER A C 1
ATOM 528 O O . SER A 1 77 ? -55.098 7.173 67.069 1.00 68.00 77 SER A O 1
ATOM 530 N N . ASP A 1 78 ? -54.322 7.572 69.138 1.00 74.62 78 ASP A N 1
ATOM 531 C CA . ASP A 1 78 ? -53.037 8.135 68.722 1.00 74.62 78 ASP A CA 1
ATOM 532 C C . ASP A 1 78 ? -52.140 7.069 68.070 1.00 74.62 78 ASP A C 1
ATOM 534 O O . ASP A 1 78 ? -51.528 7.321 67.028 1.00 74.62 78 ASP A O 1
ATOM 538 N N . GLN A 1 79 ? -52.126 5.834 68.592 1.00 71.12 79 GLN A N 1
ATOM 539 C CA . GLN A 1 79 ? -51.460 4.708 67.924 1.00 71.12 79 GLN A CA 1
ATOM 540 C C . GLN A 1 79 ? -52.094 4.370 66.569 1.00 71.12 79 GLN A C 1
ATOM 542 O O . GLN A 1 79 ? -51.374 4.069 65.611 1.00 71.12 79 GLN A O 1
ATOM 547 N N . ALA A 1 80 ? -53.424 4.412 66.462 1.00 71.12 80 ALA A N 1
ATOM 548 C CA . ALA A 1 80 ? -54.125 4.176 65.204 1.00 71.12 80 ALA A CA 1
ATOM 549 C C . ALA A 1 80 ? -53.814 5.275 64.171 1.00 71.12 80 ALA A C 1
ATOM 551 O O . ALA A 1 80 ? -53.540 4.970 63.005 1.00 71.12 80 ALA A O 1
ATOM 552 N N . ALA A 1 81 ? -53.772 6.540 64.598 1.00 73.62 81 ALA A N 1
ATOM 553 C CA . ALA A 1 81 ? -53.390 7.672 63.760 1.00 73.62 81 ALA A CA 1
ATOM 554 C C . ALA A 1 81 ? -51.923 7.580 63.302 1.00 73.62 81 ALA A C 1
ATOM 556 O O . ALA A 1 81 ? -51.634 7.757 62.115 1.00 73.62 81 ALA A O 1
ATOM 557 N N . ALA A 1 82 ? -51.005 7.214 64.202 1.00 75.19 82 ALA A N 1
ATOM 558 C CA . ALA A 1 82 ? -49.590 7.027 63.887 1.00 75.19 82 ALA A CA 1
ATOM 559 C C . ALA A 1 82 ? -49.364 5.886 62.881 1.00 75.19 82 ALA A C 1
ATOM 561 O O . ALA A 1 82 ? -48.630 6.060 61.905 1.00 75.19 82 ALA A O 1
ATOM 562 N N . LYS A 1 83 ? -50.047 4.742 63.047 1.00 76.75 83 LYS A N 1
ATOM 563 C CA . LYS A 1 83 ? -49.990 3.627 62.083 1.00 76.75 83 LYS A CA 1
ATOM 564 C C . LYS A 1 83 ? -50.556 4.017 60.717 1.00 76.75 83 LYS A C 1
ATOM 566 O O . LYS A 1 83 ? -49.963 3.674 59.695 1.00 76.75 83 LYS A O 1
ATOM 571 N N . LYS A 1 84 ? -51.658 4.774 60.679 1.00 80.19 84 LYS A N 1
ATOM 572 C CA . LYS A 1 84 ? -52.255 5.262 59.426 1.00 80.19 84 LYS A CA 1
ATOM 573 C C . LYS A 1 84 ? -51.323 6.233 58.695 1.00 80.19 84 LYS A C 1
ATOM 575 O O . LYS A 1 84 ? -51.171 6.130 57.479 1.00 80.19 84 LYS A O 1
ATOM 580 N N . LYS A 1 85 ? -50.647 7.123 59.428 1.00 82.06 85 LYS A N 1
ATOM 581 C CA . LYS A 1 85 ? -49.644 8.034 58.861 1.00 82.06 85 LYS A CA 1
ATOM 582 C C . LYS A 1 85 ? -48.418 7.281 58.334 1.00 82.06 85 LYS A C 1
ATOM 584 O O . LYS A 1 85 ? -47.986 7.542 57.217 1.00 82.06 85 LYS A O 1
ATOM 589 N N . ALA A 1 86 ? -47.904 6.307 59.083 1.00 78.31 86 ALA A N 1
ATOM 590 C CA . ALA A 1 86 ? -46.780 5.480 58.643 1.00 78.31 86 ALA A CA 1
ATOM 591 C C . ALA A 1 86 ? -47.111 4.670 57.374 1.00 78.31 86 ALA A C 1
ATOM 593 O O . ALA A 1 86 ? -46.283 4.570 56.469 1.00 78.31 86 ALA A O 1
ATOM 594 N N . ALA A 1 87 ? -48.337 4.144 57.271 1.00 76.25 87 ALA A N 1
ATOM 595 C CA . ALA A 1 87 ? -48.810 3.455 56.072 1.00 76.25 87 ALA A CA 1
ATOM 596 C C . ALA A 1 87 ? -48.925 4.400 54.861 1.00 76.25 87 ALA A C 1
ATOM 598 O O . ALA A 1 87 ? -48.529 4.031 53.754 1.00 76.25 87 ALA A O 1
ATOM 599 N N . ALA A 1 88 ? -49.405 5.631 55.064 1.00 80.31 88 ALA A N 1
ATOM 600 C CA . ALA A 1 88 ? -49.475 6.644 54.011 1.00 80.31 88 ALA A CA 1
ATOM 601 C C . ALA A 1 88 ? -48.078 7.078 53.527 1.00 80.31 88 ALA A C 1
ATOM 603 O O . ALA A 1 88 ? -47.835 7.140 52.321 1.00 80.31 88 ALA A O 1
ATOM 604 N N . ASP A 1 89 ? -47.136 7.292 54.450 1.00 80.06 89 ASP A N 1
ATOM 605 C CA . ASP A 1 89 ? -45.753 7.665 54.128 1.00 80.06 89 ASP A CA 1
ATOM 606 C C . ASP A 1 89 ? -45.020 6.525 53.385 1.00 80.06 89 ASP A C 1
ATOM 608 O O . ASP A 1 89 ? -44.244 6.770 52.454 1.00 80.06 89 ASP A O 1
ATOM 612 N N . ALA A 1 90 ? -45.299 5.263 53.733 1.00 77.69 90 ALA A N 1
ATOM 613 C CA . ALA A 1 90 ? -44.780 4.096 53.019 1.00 77.69 90 ALA A CA 1
ATOM 614 C C . ALA A 1 90 ? -45.355 3.980 51.595 1.00 77.69 90 ALA A C 1
ATOM 616 O O . ALA A 1 90 ? -44.602 3.748 50.645 1.00 77.69 90 ALA A O 1
ATOM 617 N N . ALA A 1 91 ? -46.662 4.203 51.423 1.00 78.31 91 ALA A N 1
ATOM 618 C CA . ALA A 1 91 ? -47.310 4.198 50.112 1.00 78.31 91 ALA A CA 1
ATOM 619 C C . ALA A 1 91 ? -46.780 5.323 49.203 1.00 78.31 91 ALA A C 1
ATOM 621 O O . ALA A 1 91 ? -46.511 5.097 48.021 1.00 78.31 91 ALA A O 1
ATOM 622 N N . ALA A 1 92 ? -46.547 6.517 49.759 1.00 80.94 92 ALA A N 1
ATOM 623 C CA . ALA A 1 92 ? -45.963 7.640 49.028 1.00 80.94 92 ALA A CA 1
ATOM 624 C C . ALA A 1 92 ? -44.530 7.339 48.553 1.00 80.94 92 ALA A C 1
ATOM 626 O O . ALA A 1 92 ? -44.193 7.602 47.395 1.00 80.94 92 ALA A O 1
ATOM 627 N N . LYS A 1 93 ? -43.698 6.719 49.405 1.00 81.69 93 LYS A N 1
ATOM 628 C CA . LYS A 1 93 ? -42.340 6.291 49.025 1.00 81.69 93 LYS A CA 1
ATOM 629 C C . LYS A 1 93 ? -42.351 5.233 47.922 1.00 81.69 93 LYS A C 1
ATOM 631 O O . LYS A 1 93 ? -41.553 5.338 46.994 1.00 81.69 93 LYS A O 1
ATOM 636 N N . GLN A 1 94 ? -43.261 4.259 47.978 1.00 76.75 94 GLN A N 1
ATOM 637 C CA . GLN A 1 94 ? -43.388 3.248 46.920 1.00 76.75 94 GLN A CA 1
ATOM 638 C C . GLN A 1 94 ? -43.868 3.840 45.586 1.00 76.75 94 GLN A C 1
ATOM 640 O O . GLN A 1 94 ? -43.379 3.456 44.525 1.00 76.75 94 GLN A O 1
ATOM 645 N N . LYS A 1 95 ? -44.777 4.820 45.616 1.00 83.56 95 LYS A N 1
ATOM 646 C CA . LYS A 1 95 ? -45.212 5.527 44.403 1.00 83.56 95 LYS A CA 1
ATOM 647 C C . LYS A 1 95 ? -44.065 6.317 43.763 1.00 83.56 95 LYS A C 1
ATOM 649 O O . LYS A 1 95 ? -43.883 6.257 42.549 1.00 83.56 95 LYS A O 1
ATOM 654 N N . ALA A 1 96 ? -43.254 6.999 44.572 1.00 80.88 96 ALA A N 1
ATOM 655 C CA . ALA A 1 96 ? -42.105 7.761 44.087 1.00 80.88 96 ALA A CA 1
ATOM 656 C C . ALA A 1 96 ? -41.019 6.865 43.459 1.00 80.88 96 ALA A C 1
ATOM 658 O O . ALA A 1 96 ? -40.456 7.210 42.417 1.00 80.88 96 ALA A O 1
ATOM 659 N N . THR A 1 97 ? -40.740 5.694 44.042 1.00 76.88 97 THR A N 1
ATOM 660 C CA . THR A 1 97 ? -39.774 4.744 43.466 1.00 76.88 97 THR A CA 1
ATOM 661 C C . THR A 1 97 ? -40.290 4.106 42.175 1.00 76.88 97 THR A C 1
ATOM 663 O O . THR A 1 97 ? -39.517 3.958 41.226 1.00 76.88 97 THR A O 1
ATOM 666 N N . ALA A 1 98 ? -41.590 3.807 42.087 1.00 79.81 98 ALA A N 1
ATOM 667 C CA . ALA A 1 98 ? -42.219 3.307 40.865 1.00 79.81 98 ALA A CA 1
ATOM 668 C C . ALA A 1 98 ? -42.180 4.337 39.719 1.00 79.81 98 ALA A C 1
ATOM 670 O O . ALA A 1 98 ? -41.813 3.997 38.592 1.00 79.81 98 ALA A O 1
ATOM 671 N N . GLU A 1 99 ? -42.475 5.611 39.997 1.00 80.62 99 GLU A N 1
ATOM 672 C CA . GLU A 1 99 ? -42.385 6.688 39.000 1.00 80.62 99 GLU A CA 1
ATOM 673 C C . GLU A 1 99 ? -40.942 6.930 38.527 1.00 80.62 99 GLU A C 1
ATOM 675 O O . GLU A 1 99 ? -40.701 7.139 37.334 1.00 80.62 99 GLU A O 1
ATOM 680 N N . ALA A 1 100 ? -39.959 6.849 39.428 1.00 78.38 100 ALA A N 1
ATOM 681 C CA . ALA A 1 100 ? -38.546 6.968 39.068 1.00 78.38 100 ALA A CA 1
ATOM 682 C C . ALA A 1 100 ? -38.068 5.801 38.182 1.00 78.38 100 ALA A C 1
ATOM 684 O O . ALA A 1 100 ? -37.330 6.015 37.213 1.00 78.38 100 ALA A O 1
ATOM 685 N N . ALA A 1 101 ? -38.515 4.574 38.469 1.00 79.50 101 ALA A N 1
ATOM 686 C CA . ALA A 1 101 ? -38.220 3.401 37.649 1.00 79.50 101 ALA A CA 1
ATOM 687 C C . ALA A 1 101 ? -38.859 3.503 36.252 1.00 79.50 101 ALA A C 1
ATOM 689 O O . ALA A 1 101 ? -38.197 3.222 35.248 1.00 79.50 101 ALA A O 1
ATOM 690 N N . ALA A 1 102 ? -40.104 3.984 36.168 1.00 81.31 102 ALA A N 1
ATOM 691 C CA . ALA A 1 102 ? -40.795 4.207 34.899 1.00 81.31 102 ALA A CA 1
ATOM 692 C C . ALA A 1 102 ? -40.076 5.248 34.021 1.00 81.31 102 ALA A C 1
ATOM 694 O O . ALA A 1 102 ? -39.856 5.005 32.832 1.00 81.31 102 ALA A O 1
ATOM 695 N N . LYS A 1 103 ? -39.620 6.366 34.608 1.00 84.00 103 LYS A N 1
ATOM 696 C CA . LYS A 1 103 ? -38.850 7.397 33.886 1.00 84.00 103 LYS A CA 1
ATOM 697 C C . LYS A 1 103 ? -37.516 6.867 33.351 1.00 84.00 103 LYS A C 1
ATOM 699 O O . LYS A 1 103 ? -37.171 7.141 32.202 1.00 84.00 103 LYS A O 1
ATOM 704 N N . LYS A 1 104 ? -36.784 6.063 34.135 1.00 83.19 104 LYS A N 1
ATOM 705 C CA . LYS A 1 104 ? -35.531 5.434 33.674 1.00 83.19 104 LYS A CA 1
ATOM 706 C C . LYS A 1 104 ? -35.763 4.451 32.525 1.00 83.19 104 LYS A C 1
ATOM 708 O O . LYS A 1 104 ? -34.997 4.455 31.563 1.00 83.19 104 LYS A O 1
ATOM 713 N N . LYS A 1 105 ? -36.831 3.649 32.589 1.00 83.75 105 LYS A N 1
ATOM 714 C CA . LYS A 1 105 ? -37.187 2.708 31.517 1.00 83.75 105 LYS A CA 1
ATOM 715 C C . LYS A 1 105 ? -37.540 3.437 30.214 1.00 83.75 105 LYS A C 1
ATOM 717 O O . LYS A 1 105 ? -37.040 3.060 29.158 1.00 83.75 105 LYS A O 1
ATOM 722 N N . ALA A 1 106 ? -38.326 4.511 30.293 1.00 81.31 106 ALA A N 1
ATOM 723 C CA . ALA A 1 106 ? -38.696 5.314 29.126 1.00 81.31 106 ALA A CA 1
ATOM 724 C C . ALA A 1 106 ? -37.477 5.983 28.460 1.00 81.31 106 ALA A C 1
ATOM 726 O O . ALA A 1 106 ? -37.357 5.977 27.235 1.00 81.31 106 ALA A O 1
ATOM 727 N N . ALA A 1 107 ? -36.534 6.502 29.255 1.00 78.88 107 ALA A N 1
ATOM 728 C CA . ALA A 1 107 ? -35.293 7.078 28.736 1.00 78.88 107 ALA A CA 1
ATOM 729 C C . ALA A 1 107 ? -34.409 6.029 28.029 1.00 78.88 107 ALA A C 1
ATOM 731 O O . ALA A 1 107 ? -33.852 6.303 26.965 1.00 78.88 107 ALA A O 1
ATOM 732 N N . ALA A 1 108 ? -34.323 4.813 28.578 1.00 80.56 108 ALA A N 1
ATOM 733 C CA . ALA A 1 108 ? -33.578 3.714 27.964 1.00 80.56 108 ALA A CA 1
ATOM 734 C C . ALA A 1 108 ? -34.202 3.252 26.633 1.00 80.56 108 ALA A C 1
ATOM 736 O O . ALA A 1 108 ? -33.482 3.041 25.655 1.00 80.56 108 ALA A O 1
ATOM 737 N N . GLU A 1 109 ? -35.533 3.156 26.554 1.00 80.56 109 GLU A N 1
ATOM 738 C CA . GLU A 1 109 ? -36.235 2.836 25.302 1.00 80.56 109 GLU A CA 1
ATOM 739 C C . GLU A 1 109 ? -36.059 3.924 24.234 1.00 80.56 109 GLU A C 1
ATOM 741 O O . GLU A 1 109 ? -35.862 3.605 23.059 1.00 80.56 109 GLU A O 1
ATOM 746 N N . ALA A 1 110 ? -36.080 5.203 24.619 1.00 81.50 110 ALA A N 1
ATOM 747 C CA . ALA A 1 110 ? -35.835 6.308 23.694 1.00 81.50 110 ALA A CA 1
ATOM 748 C C . ALA A 1 110 ? -34.401 6.279 23.129 1.00 81.50 110 ALA A C 1
ATOM 750 O O . ALA A 1 110 ? -34.206 6.419 21.919 1.00 81.50 110 ALA A O 1
ATOM 751 N N . ALA A 1 111 ? -33.402 6.017 23.978 1.00 81.00 111 ALA A N 1
ATOM 752 C CA . ALA A 1 111 ? -32.009 5.880 23.555 1.00 81.00 111 ALA A CA 1
ATOM 753 C C . ALA A 1 111 ? -31.801 4.676 22.617 1.00 81.00 111 ALA A C 1
ATOM 755 O O . ALA A 1 111 ? -31.114 4.791 21.598 1.00 81.00 111 ALA A O 1
ATOM 756 N N . ALA A 1 112 ? -32.445 3.540 22.908 1.00 82.25 112 ALA A N 1
ATOM 757 C CA . ALA A 1 112 ? -32.392 2.352 22.057 1.00 82.25 112 ALA A CA 1
ATOM 758 C C . ALA A 1 112 ? -33.018 2.602 20.673 1.00 82.25 112 ALA A C 1
ATOM 760 O O . ALA A 1 112 ? -32.432 2.225 19.656 1.00 82.25 112 ALA A O 1
ATOM 761 N N . LYS A 1 113 ? -34.165 3.296 20.616 1.00 86.19 113 LYS A N 1
ATOM 762 C CA . LYS A 1 113 ? -34.811 3.680 19.349 1.00 86.19 113 LYS A CA 1
ATOM 763 C C . LYS A 1 113 ? -33.935 4.616 18.517 1.00 86.19 113 LYS A C 1
ATOM 765 O O . LYS A 1 113 ? -33.813 4.406 17.311 1.00 86.19 113 LYS A O 1
ATOM 770 N N . LYS A 1 114 ? -33.277 5.597 19.145 1.00 86.62 114 LYS A N 1
ATOM 771 C CA . LYS A 1 114 ? -32.348 6.497 18.446 1.00 86.62 114 LYS A CA 1
ATOM 772 C C . LYS A 1 114 ? -31.151 5.735 17.868 1.00 86.62 114 LYS A C 1
ATOM 774 O O . LYS A 1 114 ? -30.842 5.893 16.692 1.00 86.62 114 LYS A O 1
ATOM 779 N N . LYS A 1 115 ? -30.533 4.845 18.652 1.00 85.06 115 LYS A N 1
ATOM 780 C CA . LYS A 1 115 ? -29.404 4.024 18.186 1.00 85.06 115 LYS A CA 1
ATOM 781 C C . LYS A 1 115 ? -29.789 3.129 17.000 1.00 85.06 115 LYS A C 1
ATOM 783 O O . LYS A 1 115 ? -29.028 3.016 16.043 1.00 85.06 115 LYS A O 1
ATOM 788 N N . ALA A 1 116 ? -30.977 2.524 17.040 1.00 79.81 116 ALA A N 1
ATOM 789 C CA . ALA A 1 116 ? -31.479 1.697 15.943 1.00 79.81 116 ALA A CA 1
ATOM 790 C C . ALA A 1 116 ? -31.732 2.511 14.659 1.00 79.81 116 ALA A C 1
ATOM 792 O O . ALA A 1 116 ? -31.441 2.032 13.562 1.00 79.81 116 ALA A O 1
ATOM 793 N N . ALA A 1 117 ? -32.235 3.743 14.784 1.00 81.25 117 ALA A N 1
ATOM 794 C CA . ALA A 1 117 ? -32.419 4.646 13.649 1.00 81.25 117 ALA A CA 1
ATOM 795 C C . ALA A 1 117 ? -31.076 5.071 13.026 1.00 81.25 117 ALA A C 1
ATOM 797 O O . ALA A 1 117 ? -30.927 5.016 11.803 1.00 81.25 117 ALA A O 1
ATOM 798 N N . ASP A 1 118 ? -30.085 5.406 13.858 1.00 80.38 118 ASP A N 1
ATOM 799 C CA . ASP A 1 118 ? -28.740 5.793 13.416 1.00 80.38 118 ASP A CA 1
ATOM 800 C C . ASP A 1 118 ? -28.026 4.615 12.703 1.00 80.38 118 ASP A C 1
ATOM 802 O O . ASP A 1 118 ? -27.462 4.784 11.617 1.00 80.38 118 ASP A O 1
ATOM 806 N N . GLU A 1 119 ? -28.132 3.385 13.228 1.00 79.50 119 GLU A N 1
ATOM 807 C CA . GLU A 1 119 ? -27.614 2.176 12.561 1.00 79.50 119 GLU A CA 1
ATOM 808 C C . GLU A 1 119 ? -28.328 1.876 11.233 1.00 79.50 119 GLU A C 1
ATOM 810 O O . GLU A 1 119 ? -27.688 1.468 10.257 1.00 79.50 119 GLU A O 1
ATOM 815 N N . ALA A 1 120 ? -29.646 2.080 11.156 1.00 79.62 120 ALA A N 1
ATOM 816 C CA . ALA A 1 120 ? -30.401 1.884 9.921 1.00 79.62 120 ALA A CA 1
ATOM 817 C C . ALA A 1 120 ? -30.002 2.901 8.836 1.00 79.62 120 ALA A C 1
ATOM 819 O O . ALA A 1 120 ? -29.861 2.530 7.666 1.00 79.62 120 ALA A O 1
ATOM 820 N N . ALA A 1 121 ? -29.768 4.161 9.213 1.00 80.94 121 ALA A N 1
ATOM 821 C CA . ALA A 1 121 ? -29.276 5.196 8.308 1.00 80.94 121 ALA A CA 1
ATOM 822 C C . ALA A 1 121 ? -27.860 4.877 7.793 1.00 80.94 121 ALA A C 1
ATOM 824 O O . ALA A 1 121 ? -27.612 4.944 6.585 1.00 80.94 121 ALA A O 1
ATOM 825 N N . ALA A 1 122 ? -26.960 4.427 8.675 1.00 81.12 122 ALA A N 1
ATOM 826 C CA . ALA A 1 122 ? -25.607 4.015 8.300 1.00 81.12 122 ALA A CA 1
ATOM 827 C C . ALA A 1 122 ? -25.607 2.834 7.312 1.00 81.12 122 ALA A C 1
ATOM 829 O O . ALA A 1 122 ? -24.885 2.854 6.313 1.00 81.12 122 ALA A O 1
ATOM 830 N N . ARG A 1 123 ? -26.471 1.830 7.529 1.00 84.44 123 ARG A N 1
ATOM 831 C CA . ARG A 1 123 ? -26.619 0.684 6.612 1.00 84.44 123 ARG A CA 1
ATOM 832 C C . ARG A 1 123 ? -27.139 1.099 5.237 1.00 84.44 123 ARG A C 1
ATOM 834 O O . ARG A 1 123 ? -26.637 0.597 4.232 1.00 84.44 123 ARG A O 1
ATOM 841 N N . LYS A 1 124 ? -28.102 2.027 5.169 1.00 87.44 124 LYS A N 1
ATOM 842 C CA . LYS A 1 124 ? -28.599 2.562 3.888 1.00 87.44 124 LYS A CA 1
ATOM 843 C C . LYS A 1 124 ? -27.502 3.302 3.122 1.00 87.44 124 LYS A C 1
ATOM 845 O O . LYS A 1 124 ? -27.346 3.068 1.925 1.00 87.44 124 LYS A O 1
ATOM 850 N N . LYS A 1 125 ? -26.703 4.126 3.808 1.00 84.88 125 LYS A N 1
ATOM 851 C CA . LYS A 1 125 ? -25.569 4.826 3.189 1.00 84.88 125 LYS A CA 1
ATOM 852 C C . LYS A 1 125 ? -24.504 3.849 2.677 1.00 84.88 125 LYS A C 1
ATOM 854 O O . LYS A 1 125 ? -24.081 3.957 1.532 1.00 84.88 125 LYS A O 1
ATOM 859 N N . ALA A 1 126 ? -24.139 2.844 3.474 1.00 78.88 126 ALA A N 1
ATOM 860 C CA . ALA A 1 126 ? -23.172 1.823 3.067 1.00 78.88 126 ALA A CA 1
ATOM 861 C C . ALA A 1 126 ? -23.644 1.010 1.845 1.00 78.88 126 ALA A C 1
ATOM 863 O O . ALA A 1 126 ? -22.848 0.701 0.959 1.00 78.88 126 ALA A O 1
ATOM 864 N N . ALA A 1 127 ? -24.940 0.691 1.765 1.00 80.38 127 ALA A N 1
ATOM 865 C CA . ALA A 1 127 ? -25.515 0.005 0.610 1.00 80.38 127 ALA A CA 1
ATOM 866 C C . ALA A 1 127 ? -25.481 0.872 -0.665 1.00 80.38 127 ALA A C 1
ATOM 868 O O . ALA A 1 127 ? -25.153 0.361 -1.738 1.00 80.38 127 ALA A O 1
ATOM 869 N N . ALA A 1 128 ? -25.762 2.174 -0.550 1.00 82.81 128 ALA A N 1
ATOM 870 C CA . 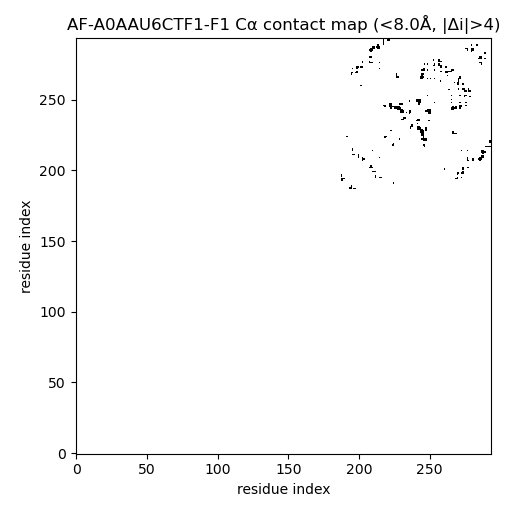ALA A 1 128 ? -25.664 3.117 -1.665 1.00 82.81 128 ALA A CA 1
ATOM 871 C C . ALA A 1 128 ? -24.213 3.272 -2.159 1.00 82.81 128 ALA A C 1
ATOM 873 O O . ALA A 1 128 ? -23.956 3.164 -3.360 1.00 82.81 128 ALA A O 1
ATOM 874 N N . ASP A 1 129 ? -23.254 3.414 -1.238 1.00 78.25 129 ASP A N 1
ATOM 875 C CA . ASP A 1 129 ? -21.826 3.520 -1.560 1.00 78.25 129 ASP A CA 1
ATOM 876 C C . ASP A 1 129 ? -21.309 2.231 -2.241 1.00 78.25 129 ASP A C 1
ATOM 878 O O . ASP A 1 129 ? -20.533 2.284 -3.200 1.00 78.25 129 ASP A O 1
ATOM 882 N N . ALA A 1 130 ? -21.785 1.055 -1.814 1.00 78.69 130 ALA A N 1
ATOM 883 C CA . ALA A 1 130 ? -21.456 -0.224 -2.446 1.00 78.69 130 ALA A CA 1
ATOM 884 C C . ALA A 1 130 ? -22.040 -0.358 -3.865 1.00 78.69 130 ALA A C 1
ATOM 886 O O . ALA A 1 130 ? -21.367 -0.869 -4.766 1.00 78.69 130 ALA A O 1
ATOM 887 N N . ALA A 1 131 ? -23.271 0.110 -4.089 1.00 80.88 131 ALA A N 1
ATOM 888 C CA . ALA A 1 131 ? -23.891 0.119 -5.413 1.00 80.88 131 ALA A CA 1
ATOM 889 C C . ALA A 1 131 ? -23.157 1.068 -6.377 1.00 80.88 131 ALA A C 1
ATOM 891 O O . ALA A 1 131 ? -22.868 0.687 -7.515 1.00 80.88 131 ALA A O 1
ATOM 892 N N . ALA A 1 132 ? -22.768 2.257 -5.905 1.00 82.50 132 ALA A N 1
ATOM 893 C CA . ALA A 1 132 ? -21.988 3.218 -6.682 1.00 82.50 132 ALA A CA 1
ATOM 894 C C . ALA A 1 132 ? -20.616 2.651 -7.086 1.00 82.50 132 ALA A C 1
ATOM 896 O O . ALA A 1 132 ? -20.226 2.744 -8.251 1.00 82.50 132 ALA A O 1
ATOM 897 N N . ARG A 1 133 ? -19.916 1.973 -6.163 1.00 82.00 133 ARG A N 1
ATOM 898 C CA . ARG A 1 133 ? -18.632 1.307 -6.451 1.00 82.00 133 ARG A CA 1
ATOM 899 C C . ARG A 1 133 ? -18.769 0.185 -7.480 1.00 82.00 133 ARG A C 1
ATOM 901 O O . ARG A 1 133 ? -17.922 0.076 -8.362 1.00 82.00 133 ARG A O 1
ATOM 908 N N . LYS A 1 134 ? -19.838 -0.619 -7.419 1.00 86.62 134 LYS A N 1
ATOM 909 C CA . LYS A 1 134 ? -20.103 -1.656 -8.433 1.00 86.62 134 LYS A CA 1
ATOM 910 C C . LYS A 1 134 ? -20.341 -1.058 -9.818 1.00 86.62 134 LYS A C 1
ATOM 912 O O . LYS A 1 134 ? -19.804 -1.577 -10.793 1.00 86.62 134 LYS A O 1
ATOM 917 N N . LYS A 1 135 ? -21.098 0.041 -9.907 1.00 83.12 135 LYS A N 1
ATOM 918 C CA . LYS A 1 135 ? -21.320 0.742 -11.177 1.00 83.12 135 LYS A CA 1
ATOM 919 C C . LYS A 1 135 ? -20.014 1.324 -11.731 1.00 83.12 135 LYS A C 1
ATOM 921 O O . LYS A 1 135 ? -19.698 1.088 -12.891 1.00 83.12 135 LYS A O 1
ATOM 926 N N . ALA A 1 136 ? -19.220 1.990 -10.892 1.00 77.69 136 ALA A N 1
ATOM 927 C CA . ALA A 1 136 ? -17.923 2.538 -11.289 1.00 77.69 136 ALA A CA 1
ATOM 928 C C . ALA A 1 136 ? -16.940 1.446 -11.754 1.00 77.69 136 ALA A C 1
ATOM 930 O O . ALA A 1 136 ? -16.241 1.626 -12.748 1.00 77.69 136 ALA A O 1
ATOM 931 N N . ALA A 1 137 ? -16.926 0.288 -11.086 1.00 75.94 137 ALA A N 1
ATOM 932 C CA . ALA A 1 137 ? -16.115 -0.854 -11.500 1.00 75.94 137 ALA A CA 1
ATOM 933 C C . ALA A 1 137 ? -16.560 -1.418 -12.862 1.00 75.94 137 ALA A C 1
ATOM 935 O O . ALA A 1 137 ? -15.715 -1.714 -13.704 1.00 75.94 137 ALA A O 1
ATOM 936 N N . ALA A 1 138 ? -17.868 -1.527 -13.114 1.00 80.44 138 ALA A N 1
ATOM 937 C CA . ALA A 1 138 ? -18.391 -1.978 -14.405 1.00 80.44 138 ALA A CA 1
ATOM 938 C C . ALA A 1 138 ? -18.057 -0.997 -15.546 1.00 80.44 138 ALA A C 1
ATOM 940 O O . ALA A 1 138 ? -17.648 -1.424 -16.629 1.00 80.44 138 ALA A O 1
ATOM 941 N N . ASP A 1 139 ? -18.167 0.309 -15.289 1.00 78.31 139 ASP A N 1
ATOM 942 C CA . ASP A 1 139 ? -17.819 1.360 -16.251 1.00 78.31 139 ASP A CA 1
ATOM 943 C C . ASP A 1 139 ? -16.301 1.357 -16.546 1.00 78.31 139 ASP A C 1
ATOM 945 O O . ASP A 1 139 ? -15.888 1.442 -17.706 1.00 78.31 139 ASP A O 1
ATOM 949 N N . ALA A 1 140 ? -15.458 1.134 -15.530 1.00 76.88 140 ALA A N 1
ATOM 950 C CA . ALA A 1 140 ? -14.010 0.987 -15.697 1.00 76.88 140 ALA A CA 1
ATOM 951 C C . ALA A 1 140 ? -13.627 -0.261 -16.514 1.00 76.88 140 ALA A C 1
ATOM 953 O O . ALA A 1 140 ? -12.737 -0.192 -17.362 1.00 76.88 140 ALA A O 1
ATOM 954 N N . VAL A 1 141 ? -14.313 -1.392 -16.314 1.00 83.62 141 VAL A N 1
ATOM 955 C CA . VAL A 1 141 ? -14.097 -2.614 -17.110 1.00 83.62 141 VAL A CA 1
ATOM 956 C C . VAL A 1 141 ? -14.467 -2.386 -18.577 1.00 83.62 141 VAL A C 1
ATOM 958 O O . VAL A 1 141 ? -13.699 -2.767 -19.460 1.00 83.62 141 VAL A O 1
ATOM 961 N N . ARG A 1 142 ? -15.592 -1.714 -18.858 1.00 83.94 142 ARG A N 1
ATOM 962 C CA . ARG A 1 142 ? -15.985 -1.363 -20.235 1.00 83.94 142 ARG A CA 1
ATOM 963 C C . ARG A 1 142 ? -14.974 -0.436 -20.903 1.00 83.94 142 ARG A C 1
ATOM 965 O O . ARG A 1 142 ? -14.605 -0.674 -22.051 1.00 83.94 142 ARG A O 1
ATOM 972 N N . LYS A 1 143 ? -14.480 0.572 -20.179 1.00 84.00 143 LYS A N 1
ATOM 973 C CA . LYS A 1 143 ? -13.447 1.483 -20.686 1.00 84.00 143 LYS A CA 1
ATOM 974 C C . LYS A 1 143 ? -12.147 0.737 -21.010 1.00 84.00 143 LYS A C 1
ATOM 976 O O . LYS A 1 143 ? -11.620 0.885 -22.107 1.00 84.00 143 LYS A O 1
ATOM 981 N N . ARG A 1 144 ? -11.699 -0.154 -20.118 1.00 73.56 144 ARG A N 1
ATOM 982 C CA . ARG A 1 144 ? -10.513 -1.002 -20.337 1.00 73.56 144 ARG A CA 1
ATOM 983 C C . ARG A 1 144 ? -10.669 -1.947 -21.526 1.00 73.56 144 ARG A C 1
ATOM 985 O O . ARG A 1 144 ? -9.703 -2.164 -22.251 1.00 73.56 144 ARG A O 1
ATOM 992 N N . ALA A 1 145 ? -11.859 -2.506 -21.743 1.00 75.81 145 ALA A N 1
ATOM 993 C CA . ALA A 1 145 ? -12.126 -3.344 -22.911 1.00 75.81 145 ALA A CA 1
ATOM 994 C C . ALA A 1 145 ? -12.019 -2.540 -24.221 1.00 75.81 145 ALA A C 1
ATOM 996 O O . ALA A 1 145 ? -11.415 -3.011 -25.182 1.00 75.81 145 ALA A O 1
ATOM 997 N N . ALA A 1 146 ? -12.534 -1.306 -24.240 1.00 77.06 146 ALA A N 1
ATOM 998 C CA . ALA A 1 146 ? -12.429 -0.416 -25.395 1.00 77.06 146 ALA A CA 1
ATOM 999 C C . ALA A 1 146 ? -10.979 0.034 -25.668 1.00 77.06 146 ALA A C 1
ATOM 1001 O O . ALA A 1 146 ? -10.537 0.023 -26.815 1.00 77.06 146 ALA A O 1
ATOM 1002 N N . GLU A 1 147 ? -10.219 0.375 -24.624 1.00 78.12 147 GLU A N 1
ATOM 1003 C CA . GLU A 1 147 ? -8.810 0.778 -24.736 1.00 78.12 147 GLU A CA 1
ATOM 1004 C C . GLU A 1 147 ? -7.916 -0.377 -25.214 1.00 78.12 147 GLU A C 1
ATOM 1006 O O . GLU A 1 147 ? -7.073 -0.173 -26.088 1.00 78.12 147 GLU A O 1
ATOM 1011 N N . ARG A 1 148 ? -8.139 -1.609 -24.728 1.00 79.19 148 ARG A N 1
ATOM 1012 C CA . ARG A 1 148 ? -7.433 -2.802 -25.231 1.00 79.19 148 ARG A CA 1
ATOM 1013 C C . ARG A 1 148 ? -7.739 -3.071 -26.700 1.00 79.19 148 ARG A C 1
ATOM 1015 O O . ARG A 1 148 ? -6.809 -3.256 -27.479 1.00 79.19 148 ARG A O 1
ATOM 1022 N N . ALA A 1 149 ? -9.009 -3.000 -27.099 1.00 77.31 149 ALA A N 1
ATOM 1023 C CA . ALA A 1 149 ? -9.392 -3.162 -28.500 1.00 77.31 149 ALA A CA 1
ATOM 1024 C C . ALA A 1 149 ? -8.764 -2.083 -29.407 1.00 77.31 149 ALA A C 1
ATOM 1026 O O . ALA A 1 149 ? -8.414 -2.355 -30.556 1.00 77.31 149 ALA A O 1
ATOM 1027 N N . ALA A 1 150 ? -8.587 -0.855 -28.906 1.00 74.38 150 ALA A N 1
ATOM 1028 C CA . ALA A 1 150 ? -7.897 0.211 -29.631 1.00 74.38 150 ALA A CA 1
ATOM 1029 C C . ALA A 1 150 ? -6.378 -0.031 -29.726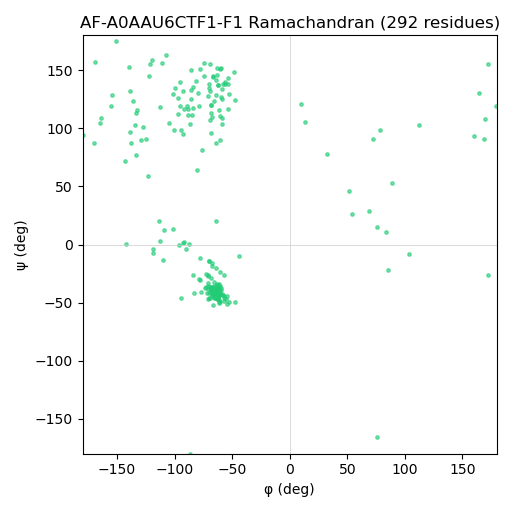 1.00 74.38 150 ALA A C 1
ATOM 1031 O O . ALA A 1 150 ? -5.794 0.159 -30.796 1.00 74.38 150 ALA A O 1
ATOM 1032 N N . ALA A 1 151 ? -5.746 -0.493 -28.643 1.00 72.44 151 ALA A N 1
ATOM 1033 C CA . ALA A 1 151 ? -4.320 -0.814 -28.607 1.00 72.44 151 ALA A CA 1
ATOM 1034 C C . ALA A 1 151 ? -3.965 -1.990 -29.531 1.00 72.44 151 ALA A C 1
ATOM 1036 O O . ALA A 1 151 ? -2.997 -1.901 -30.284 1.00 72.44 151 ALA A O 1
ATOM 1037 N N . GLU A 1 152 ? -4.781 -3.046 -29.557 1.00 76.69 152 GLU A N 1
ATOM 1038 C CA . GLU A 1 152 ? -4.608 -4.180 -30.476 1.00 76.69 152 GLU A CA 1
ATOM 1039 C C . GLU A 1 152 ? -4.701 -3.737 -31.944 1.00 76.69 152 GLU A C 1
ATOM 1041 O O . GLU A 1 152 ? -3.862 -4.107 -32.768 1.00 76.69 152 GLU A O 1
ATOM 1046 N N . ARG A 1 153 ? -5.654 -2.853 -32.276 1.00 75.69 153 ARG A N 1
ATOM 1047 C CA . ARG A 1 153 ? -5.759 -2.260 -33.622 1.00 75.69 153 ARG A CA 1
ATOM 1048 C C . ARG A 1 153 ? -4.543 -1.401 -33.979 1.00 75.69 153 ARG A C 1
ATOM 1050 O O . ARG A 1 153 ? -4.116 -1.405 -35.134 1.00 75.69 153 ARG A O 1
ATOM 1057 N N . ALA A 1 154 ? -3.977 -0.668 -33.021 1.00 69.31 154 ALA A N 1
ATOM 1058 C CA . ALA A 1 154 ? -2.775 0.137 -33.234 1.00 69.31 154 ALA A CA 1
ATOM 1059 C C . ALA A 1 154 ? -1.525 -0.737 -33.440 1.00 69.31 154 ALA A C 1
ATOM 1061 O O . ALA A 1 154 ? -0.741 -0.476 -34.355 1.00 69.31 154 ALA A O 1
ATOM 1062 N N . GLN A 1 155 ? -1.371 -1.808 -32.658 1.00 70.62 155 GLN A N 1
ATOM 1063 C CA . GLN A 1 155 ? -0.278 -2.771 -32.814 1.00 70.62 155 GLN A CA 1
ATOM 1064 C C . GLN A 1 155 ? -0.355 -3.512 -34.153 1.00 70.62 155 GLN A C 1
ATOM 1066 O O . GLN A 1 155 ? 0.664 -3.637 -34.832 1.00 70.62 155 GLN A O 1
ATOM 1071 N N . ALA A 1 156 ? -1.551 -3.913 -34.598 1.00 68.88 156 ALA A N 1
ATOM 1072 C CA . ALA A 1 156 ? -1.742 -4.526 -35.914 1.00 68.88 156 ALA A CA 1
ATOM 1073 C C . ALA A 1 156 ? -1.307 -3.592 -37.065 1.00 68.88 156 ALA A C 1
ATOM 1075 O O . ALA A 1 156 ? -0.654 -4.030 -38.013 1.00 68.88 156 ALA A O 1
ATOM 1076 N N . ARG A 1 157 ? -1.584 -2.283 -36.958 1.00 70.06 157 ARG A N 1
ATOM 1077 C CA . ARG A 1 157 ? -1.130 -1.270 -37.933 1.00 70.06 157 ARG A CA 1
ATOM 1078 C C . ARG A 1 157 ? 0.387 -1.057 -37.906 1.00 70.06 157 ARG A C 1
ATOM 1080 O O . ARG A 1 157 ? 1.007 -0.920 -38.956 1.00 70.06 157 ARG A O 1
ATOM 1087 N N . GLN A 1 158 ? 1.004 -1.059 -36.724 1.00 64.50 158 GLN A N 1
ATOM 1088 C CA . GLN A 1 158 ? 2.461 -0.943 -36.592 1.00 64.50 158 GLN A CA 1
ATOM 1089 C C . GLN A 1 158 ? 3.194 -2.187 -37.110 1.00 64.50 158 GLN A C 1
ATOM 1091 O O . GLN A 1 158 ? 4.246 -2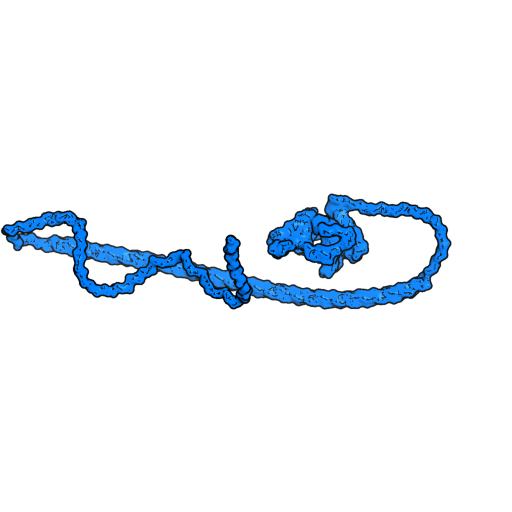.055 -37.733 1.00 64.50 158 GLN A O 1
ATOM 1096 N N . ALA A 1 159 ? 2.637 -3.384 -36.905 1.00 58.88 159 ALA A N 1
ATOM 1097 C CA . ALA A 1 159 ? 3.173 -4.627 -37.456 1.00 58.88 159 ALA A CA 1
ATOM 1098 C C . ALA A 1 159 ? 3.118 -4.639 -38.995 1.00 58.88 159 ALA A C 1
ATOM 1100 O O . ALA A 1 159 ? 4.104 -5.011 -39.634 1.00 58.88 159 ALA A O 1
ATOM 1101 N N . ALA A 1 160 ? 2.027 -4.138 -39.589 1.00 59.91 160 ALA A N 1
ATOM 1102 C CA . ALA A 1 160 ? 1.920 -3.952 -41.036 1.00 59.91 160 ALA A CA 1
ATOM 1103 C C . ALA A 1 160 ? 2.985 -2.971 -41.574 1.00 59.91 160 ALA A C 1
ATOM 1105 O O . ALA A 1 160 ? 3.677 -3.288 -42.539 1.00 59.91 160 ALA A O 1
ATOM 1106 N N . ASN A 1 161 ? 3.226 -1.843 -40.898 1.00 57.00 161 ASN A N 1
ATOM 1107 C CA . ASN A 1 161 ? 4.260 -0.875 -41.301 1.00 57.00 161 ASN A CA 1
ATOM 1108 C C . ASN A 1 161 ? 5.700 -1.369 -41.067 1.00 57.00 161 ASN A C 1
ATOM 1110 O O . ASN A 1 161 ? 6.621 -0.970 -41.771 1.00 57.00 161 ASN A O 1
ATOM 1114 N N . ARG A 1 162 ? 5.937 -2.258 -40.096 1.00 57.53 162 ARG A N 1
ATOM 1115 C CA . ARG A 1 162 ? 7.271 -2.841 -39.862 1.00 57.53 162 ARG A CA 1
ATOM 1116 C C . ARG A 1 162 ? 7.653 -3.855 -40.949 1.00 57.53 162 ARG A C 1
ATOM 1118 O O . ARG A 1 162 ? 8.839 -4.043 -41.220 1.00 57.53 162 ARG A O 1
ATOM 1125 N N . SER A 1 163 ? 6.664 -4.471 -41.601 1.00 55.28 163 SER A N 1
ATOM 1126 C CA . SER A 1 163 ? 6.886 -5.394 -42.721 1.00 55.28 163 SER A CA 1
ATOM 1127 C C . SER A 1 163 ? 7.363 -4.697 -44.005 1.00 55.28 163 SER A C 1
ATOM 1129 O O . SER A 1 163 ? 8.121 -5.296 -44.763 1.00 55.28 163 SER A O 1
ATOM 1131 N N . THR A 1 164 ? 7.038 -3.413 -44.205 1.00 54.66 164 THR A N 1
ATOM 1132 C CA . THR A 1 164 ? 7.507 -2.625 -45.361 1.00 54.66 164 THR A CA 1
ATOM 1133 C C . THR A 1 164 ? 8.903 -2.023 -45.155 1.00 54.66 164 THR A C 1
ATOM 1135 O O . THR A 1 164 ? 9.640 -1.855 -46.121 1.00 54.66 164 THR A O 1
ATOM 1138 N N . VAL A 1 165 ? 9.321 -1.773 -43.907 1.00 51.81 165 VAL A N 1
ATOM 1139 C CA . VAL A 1 165 ? 10.662 -1.235 -43.584 1.00 51.81 165 VAL A CA 1
ATOM 1140 C C . VAL A 1 165 ? 11.756 -2.316 -43.622 1.00 51.81 165 VAL A C 1
ATOM 1142 O O . VAL A 1 165 ? 12.891 -2.031 -43.990 1.00 51.81 165 VAL A O 1
ATOM 1145 N N . ARG A 1 166 ? 11.438 -3.585 -43.321 1.00 45.38 166 ARG A N 1
ATOM 1146 C CA . ARG A 1 166 ? 12.423 -4.692 -43.336 1.00 45.38 166 ARG A CA 1
ATOM 1147 C C . ARG A 1 166 ? 12.899 -5.091 -44.746 1.00 45.38 166 ARG A C 1
ATOM 1149 O O . ARG A 1 166 ? 13.902 -5.789 -44.863 1.00 45.38 166 ARG A O 1
ATOM 1156 N N . ALA A 1 167 ? 12.224 -4.650 -45.810 1.00 47.03 167 ALA A N 1
ATOM 1157 C CA . ALA A 1 167 ? 12.641 -4.915 -47.191 1.00 47.03 167 ALA A CA 1
ATOM 1158 C C . ALA A 1 167 ? 13.798 -4.013 -47.674 1.00 47.03 167 ALA A C 1
ATOM 1160 O O . ALA A 1 167 ? 14.408 -4.301 -48.702 1.00 47.03 167 ALA A O 1
ATOM 1161 N N . ALA A 1 168 ? 14.146 -2.960 -46.929 1.00 52.94 168 ALA A N 1
ATOM 1162 C CA . ALA A 1 168 ? 15.220 -2.037 -47.272 1.00 52.94 168 ALA A CA 1
ATOM 1163 C C . ALA A 1 168 ? 16.221 -1.946 -46.113 1.00 52.94 168 ALA A C 1
ATOM 1165 O O . ALA A 1 168 ? 16.023 -1.155 -45.204 1.00 52.94 168 ALA A O 1
ATOM 1166 N N . VAL A 1 169 ? 17.248 -2.805 -46.125 1.00 42.91 169 VAL A N 1
ATOM 1167 C CA . VAL A 1 169 ? 18.629 -2.596 -45.623 1.00 42.91 169 VAL A CA 1
ATOM 1168 C C . VAL A 1 169 ? 19.333 -3.963 -45.638 1.00 42.91 169 VAL A C 1
ATOM 1170 O O . VAL A 1 169 ? 19.055 -4.844 -44.826 1.00 42.91 169 VAL A O 1
ATOM 1173 N N . LYS A 1 170 ? 20.266 -4.141 -46.578 1.00 43.81 170 LYS A N 1
ATOM 1174 C CA . LYS A 1 170 ? 21.351 -5.132 -46.497 1.00 43.81 170 LYS A CA 1
ATOM 1175 C C . LYS A 1 170 ? 22.597 -4.401 -45.983 1.00 43.81 170 LYS A C 1
ATOM 1177 O O . LYS A 1 170 ? 22.990 -3.441 -46.643 1.00 43.81 170 LYS A O 1
ATOM 1182 N N . PRO A 1 171 ? 23.267 -4.839 -44.905 1.00 43.66 171 PRO A N 1
ATOM 1183 C CA . PRO A 1 171 ? 24.633 -4.413 -44.630 1.00 43.66 171 PRO A CA 1
ATOM 1184 C C . PRO A 1 171 ? 25.648 -5.477 -45.081 1.00 43.66 171 PRO A C 1
ATOM 1186 O O . PRO A 1 171 ? 25.474 -6.671 -44.839 1.00 43.66 171 PRO A O 1
ATOM 1189 N N . ALA A 1 172 ? 26.708 -5.024 -45.753 1.00 36.00 172 ALA A N 1
ATOM 1190 C CA . ALA A 1 172 ? 27.920 -5.789 -46.054 1.00 36.00 172 ALA A CA 1
ATOM 1191 C C . ALA A 1 172 ? 28.806 -5.940 -44.790 1.00 36.00 172 ALA A C 1
ATOM 1193 O O . ALA A 1 172 ? 28.690 -5.115 -43.879 1.00 36.00 172 ALA A O 1
ATOM 1194 N N . PRO A 1 173 ? 29.685 -6.959 -44.697 1.00 43.12 173 PRO A N 1
ATOM 1195 C CA . PRO A 1 173 ? 30.443 -7.234 -43.478 1.00 43.12 173 PRO A CA 1
ATOM 1196 C C . PRO A 1 173 ? 31.709 -6.366 -43.381 1.00 43.12 173 PRO A C 1
ATOM 1198 O O . PRO A 1 173 ? 32.464 -6.240 -44.342 1.00 43.12 173 PRO A O 1
ATOM 1201 N N . ALA A 1 174 ? 31.965 -5.811 -42.194 1.00 40.47 174 ALA A N 1
ATOM 1202 C CA . ALA A 1 174 ? 33.205 -5.124 -41.821 1.00 40.47 174 ALA A CA 1
ATOM 1203 C C . ALA A 1 174 ? 33.841 -5.827 -40.598 1.00 40.47 174 ALA A C 1
ATOM 1205 O O . ALA A 1 174 ? 33.134 -6.520 -39.861 1.00 40.47 174 ALA A O 1
ATOM 1206 N N . PRO A 1 175 ? 35.168 -5.721 -40.394 1.00 43.81 175 PRO A N 1
ATOM 1207 C CA . PRO A 1 175 ? 35.958 -6.732 -39.697 1.00 43.81 175 PRO A CA 1
ATOM 1208 C C . PRO A 1 175 ? 35.822 -6.683 -38.171 1.00 43.81 175 PRO A C 1
ATOM 1210 O O . PRO A 1 175 ? 35.614 -5.635 -37.559 1.00 43.81 175 PRO A O 1
ATOM 1213 N N . VAL A 1 176 ? 35.984 -7.862 -37.569 1.00 43.78 176 VAL A N 1
ATOM 1214 C CA . VAL A 1 176 ? 35.827 -8.165 -36.142 1.00 43.78 176 VAL A CA 1
ATOM 1215 C C . VAL A 1 176 ? 36.779 -7.312 -35.294 1.00 43.78 176 VAL A C 1
ATOM 1217 O O . VAL A 1 176 ? 37.991 -7.525 -35.288 1.00 43.78 176 VAL A O 1
ATOM 1220 N N . ARG A 1 177 ? 36.232 -6.345 -34.551 1.00 40.31 177 ARG A N 1
ATOM 1221 C CA . ARG A 1 177 ? 36.940 -5.670 -33.455 1.00 40.31 177 ARG A CA 1
ATOM 1222 C C . ARG A 1 177 ? 36.638 -6.399 -32.147 1.00 40.31 177 ARG A C 1
ATOM 1224 O O . ARG A 1 177 ? 35.489 -6.711 -31.850 1.00 40.31 177 ARG A O 1
ATOM 1231 N N . LYS A 1 178 ? 37.700 -6.680 -31.392 1.00 40.78 178 LYS A N 1
ATOM 1232 C CA . LYS A 1 178 ? 37.712 -7.326 -30.073 1.00 40.78 178 LYS A CA 1
ATOM 1233 C C . LYS A 1 178 ? 36.667 -6.673 -29.152 1.00 40.78 178 LYS A C 1
ATOM 1235 O O . LYS A 1 178 ? 36.685 -5.456 -28.985 1.00 40.78 178 LYS A O 1
ATOM 1240 N N . ALA A 1 179 ? 35.754 -7.477 -28.604 1.00 45.25 179 ALA A N 1
ATOM 1241 C CA . ALA A 1 179 ? 34.667 -7.010 -27.750 1.00 45.25 179 ALA A CA 1
ATOM 1242 C C . ALA A 1 179 ? 35.215 -6.281 -26.512 1.00 45.25 179 ALA A C 1
ATOM 1244 O O . ALA A 1 179 ? 36.031 -6.828 -25.769 1.00 45.25 179 ALA A O 1
ATOM 1245 N N . ALA A 1 180 ? 34.763 -5.043 -26.313 1.00 42.81 180 ALA A N 1
ATOM 1246 C CA . ALA A 1 180 ? 34.935 -4.323 -25.061 1.00 42.81 180 ALA A CA 1
ATOM 1247 C C . ALA A 1 180 ? 34.187 -5.069 -23.935 1.00 42.81 180 ALA A C 1
ATOM 1249 O O . ALA A 1 180 ? 33.148 -5.679 -24.210 1.00 42.81 180 ALA A O 1
ATOM 1250 N N . PRO A 1 181 ? 34.693 -5.057 -22.690 1.00 45.53 181 PRO A N 1
ATOM 1251 C CA . PRO A 1 181 ? 34.019 -5.705 -21.570 1.00 45.53 181 PRO A CA 1
ATOM 1252 C C . PRO A 1 181 ? 32.604 -5.138 -21.397 1.00 45.53 181 PRO A C 1
ATOM 1254 O O . PRO A 1 181 ? 32.391 -3.931 -21.518 1.00 45.53 181 PRO A O 1
ATOM 1257 N N . ALA A 1 182 ? 31.641 -6.027 -21.141 1.00 53.00 182 ALA A N 1
ATOM 1258 C CA . ALA A 1 182 ? 30.261 -5.655 -20.854 1.00 53.00 182 ALA A CA 1
ATOM 1259 C C . ALA A 1 182 ? 30.221 -4.642 -19.691 1.00 53.00 182 ALA A C 1
ATOM 1261 O O . ALA A 1 182 ? 30.978 -4.805 -18.729 1.00 53.00 182 ALA A O 1
ATOM 1262 N N . PRO A 1 183 ? 29.381 -3.594 -19.760 1.00 50.75 183 PRO A N 1
ATOM 1263 C CA . PRO A 1 183 ? 29.275 -2.619 -18.682 1.00 50.75 183 PRO A CA 1
ATOM 1264 C C . PRO A 1 183 ? 28.872 -3.325 -17.381 1.00 50.75 183 PRO A C 1
ATOM 1266 O O . PRO A 1 183 ? 27.975 -4.169 -17.377 1.00 50.75 183 PRO A O 1
ATOM 1269 N N . ALA A 1 184 ? 29.559 -2.994 -16.285 1.00 55.94 184 ALA A N 1
ATOM 1270 C CA . ALA A 1 184 ? 29.237 -3.506 -14.958 1.00 55.94 184 ALA A CA 1
ATOM 1271 C C . ALA A 1 184 ? 27.777 -3.178 -14.604 1.00 55.94 184 ALA A C 1
ATOM 1273 O O . ALA A 1 184 ? 27.303 -2.074 -14.882 1.00 55.94 184 ALA A O 1
ATOM 1274 N N . ALA A 1 185 ? 27.070 -4.139 -14.003 1.00 59.31 185 ALA A N 1
ATOM 1275 C CA . ALA A 1 185 ? 25.704 -3.932 -13.541 1.00 59.31 185 ALA A CA 1
ATOM 1276 C C . ALA A 1 185 ? 25.645 -2.728 -12.577 1.00 59.31 185 ALA A C 1
ATOM 1278 O O . ALA A 1 185 ? 26.561 -2.561 -11.763 1.00 59.31 185 ALA A O 1
ATOM 1279 N N . PRO A 1 186 ? 24.605 -1.878 -12.659 1.00 70.81 186 PRO A N 1
ATOM 1280 C CA . PRO A 1 186 ? 24.454 -0.758 -11.742 1.00 70.81 186 PRO A CA 1
ATOM 1281 C C . PRO A 1 186 ? 24.362 -1.274 -10.301 1.00 70.81 186 PRO A C 1
ATOM 1283 O O . PRO A 1 186 ? 23.551 -2.143 -9.993 1.00 70.81 186 PRO A O 1
ATOM 1286 N N . VAL A 1 187 ? 25.211 -0.740 -9.422 1.00 81.88 187 VAL A N 1
ATOM 1287 C CA . VAL A 1 187 ? 25.158 -1.015 -7.982 1.00 81.88 187 VAL A CA 1
ATOM 1288 C C . VAL A 1 187 ? 24.231 0.010 -7.341 1.00 81.88 187 VAL A C 1
ATOM 1290 O O . VAL A 1 187 ? 24.491 1.212 -7.407 1.00 81.88 187 VAL A O 1
ATOM 1293 N N . TYR A 1 188 ? 23.157 -0.464 -6.717 1.00 88.75 188 TYR A N 1
ATOM 1294 C CA . TYR A 1 188 ? 22.219 0.374 -5.976 1.00 88.75 188 TYR A CA 1
ATOM 1295 C C . TYR A 1 188 ? 22.583 0.386 -4.491 1.00 88.75 188 TYR A C 1
ATOM 1297 O O . TYR A 1 188 ? 22.975 -0.630 -3.917 1.00 88.75 188 TYR A O 1
ATOM 1305 N N . ALA A 1 189 ? 22.476 1.552 -3.853 1.00 90.12 189 ALA A N 1
ATOM 1306 C CA . ALA A 1 189 ? 22.679 1.654 -2.414 1.00 90.12 189 ALA A CA 1
ATOM 1307 C C . ALA A 1 189 ? 21.561 0.912 -1.660 1.00 90.12 189 ALA A C 1
ATOM 1309 O O . ALA A 1 189 ? 20.400 0.957 -2.056 1.00 90.12 189 ALA A O 1
ATOM 1310 N N . ASN A 1 190 ? 21.882 0.276 -0.532 1.00 91.69 190 ASN A N 1
ATOM 1311 C CA . ASN A 1 190 ? 20.877 -0.382 0.306 1.00 91.69 190 ASN A CA 1
ATOM 1312 C C . ASN A 1 190 ? 20.148 0.632 1.209 1.00 91.69 190 ASN A C 1
ATOM 1314 O O . ASN A 1 190 ? 20.308 0.639 2.429 1.00 91.69 190 ASN A O 1
ATOM 1318 N N . ASN A 1 191 ? 19.415 1.553 0.591 1.00 94.25 191 ASN A N 1
ATOM 1319 C CA . ASN A 1 191 ? 18.622 2.587 1.244 1.00 94.25 191 ASN A CA 1
ATOM 1320 C C . ASN A 1 191 ? 17.420 2.960 0.363 1.00 94.25 191 ASN A C 1
ATOM 1322 O O . ASN A 1 191 ? 17.301 2.488 -0.764 1.00 94.25 191 ASN A O 1
ATOM 1326 N N . LEU A 1 192 ? 16.540 3.832 0.863 1.00 95.69 192 LEU A N 1
ATOM 1327 C CA . LEU A 1 192 ? 15.308 4.199 0.161 1.00 95.69 192 LEU A CA 1
ATOM 1328 C C . LEU A 1 192 ? 15.544 4.701 -1.275 1.00 95.69 192 LEU A C 1
ATOM 1330 O O . LEU A 1 192 ? 14.835 4.275 -2.182 1.00 95.69 192 LEU A O 1
ATOM 1334 N N . ASP A 1 193 ? 16.534 5.570 -1.497 1.00 96.81 193 ASP A N 1
ATOM 1335 C CA . ASP A 1 193 ? 16.850 6.077 -2.841 1.00 96.81 193 ASP A CA 1
ATOM 1336 C C . ASP A 1 193 ? 17.311 4.945 -3.770 1.00 96.81 193 ASP A C 1
ATOM 1338 O O . ASP A 1 193 ? 16.788 4.803 -4.878 1.00 96.81 193 ASP A O 1
ATOM 1342 N N . GLY A 1 194 ? 18.222 4.090 -3.299 1.00 95.62 194 GLY A N 1
ATOM 1343 C CA . GLY A 1 194 ? 18.714 2.960 -4.077 1.00 95.62 194 GLY A CA 1
ATOM 1344 C C . GLY A 1 194 ? 17.625 1.935 -4.390 1.00 95.62 194 GLY A C 1
ATOM 1345 O O . GLY A 1 194 ? 17.504 1.536 -5.544 1.00 95.62 194 GLY A O 1
ATOM 1346 N N . TRP A 1 195 ? 16.753 1.604 -3.433 1.00 98.25 195 TRP A N 1
ATOM 1347 C CA . TRP A 1 195 ? 15.626 0.691 -3.662 1.00 98.25 195 TRP A CA 1
ATOM 1348 C C . TRP A 1 195 ? 14.638 1.229 -4.700 1.00 98.25 195 TRP A C 1
ATOM 1350 O O . TRP A 1 195 ? 14.151 0.471 -5.539 1.00 98.25 195 TRP A O 1
ATOM 1360 N N . ILE A 1 196 ? 14.347 2.536 -4.682 1.00 98.12 196 ILE A N 1
ATOM 1361 C CA . ILE A 1 196 ? 13.476 3.156 -5.691 1.00 98.12 196 ILE A CA 1
ATOM 1362 C C . ILE A 1 196 ? 14.150 3.114 -7.067 1.00 98.12 196 ILE A C 1
ATOM 1364 O O . ILE A 1 196 ? 13.496 2.776 -8.050 1.00 98.12 196 ILE A O 1
ATOM 1368 N N . ARG A 1 197 ? 15.448 3.429 -7.162 1.00 98.00 197 ARG A N 1
ATOM 1369 C CA . ARG A 1 197 ? 16.188 3.401 -8.437 1.00 98.00 197 ARG A CA 1
ATOM 1370 C C . ARG A 1 197 ? 16.302 2.000 -9.019 1.00 98.00 197 ARG A C 1
ATOM 1372 O O . ARG A 1 197 ? 16.135 1.838 -10.226 1.00 98.00 197 ARG A O 1
ATOM 1379 N N . GLU A 1 198 ? 16.556 1.009 -8.177 1.00 97.56 198 GLU A N 1
ATOM 1380 C CA . GLU A 1 198 ? 16.590 -0.394 -8.580 1.00 97.56 198 GLU A CA 1
ATOM 1381 C C . GLU A 1 198 ? 15.221 -0.839 -9.093 1.00 97.56 198 GLU A C 1
ATOM 1383 O O . GLU A 1 198 ? 15.108 -1.370 -10.198 1.00 97.56 198 GLU A O 1
ATOM 1388 N N . SER A 1 199 ? 14.159 -0.506 -8.355 1.00 97.94 199 SER A N 1
ATOM 1389 C CA . SER A 1 199 ? 12.786 -0.788 -8.782 1.00 97.94 199 SER A CA 1
ATOM 1390 C C . SER A 1 199 ? 12.461 -0.121 -10.116 1.00 97.94 199 SER A C 1
ATOM 1392 O O . SER A 1 199 ? 11.882 -0.759 -10.985 1.00 97.94 199 SER A O 1
ATOM 1394 N N . LEU A 1 200 ? 12.873 1.134 -10.329 1.00 98.12 200 LEU A N 1
ATOM 1395 C CA . LEU A 1 200 ? 12.681 1.832 -11.605 1.00 98.12 200 LEU A CA 1
ATOM 1396 C C . LEU A 1 200 ? 13.408 1.146 -12.765 1.00 98.12 200 LEU A C 1
ATOM 1398 O O . LEU A 1 200 ? 12.867 1.101 -13.868 1.00 98.12 200 LEU A O 1
ATOM 1402 N N . ALA A 1 201 ? 14.602 0.598 -12.536 1.00 97.12 201 ALA A N 1
ATOM 1403 C CA . ALA A 1 201 ? 15.325 -0.148 -13.561 1.00 97.12 201 ALA A CA 1
ATOM 1404 C C . ALA A 1 201 ? 14.590 -1.441 -13.941 1.00 97.12 201 ALA A C 1
ATOM 1406 O O . ALA A 1 201 ? 14.374 -1.696 -15.128 1.00 97.12 201 ALA A O 1
ATOM 1407 N N . VAL A 1 202 ? 14.117 -2.200 -12.945 1.00 96.62 202 VAL A N 1
ATOM 1408 C CA . VAL A 1 202 ? 13.291 -3.398 -13.168 1.00 96.62 202 VAL A CA 1
ATOM 1409 C C . VAL A 1 202 ? 11.985 -3.032 -13.879 1.00 96.62 202 VAL A C 1
ATOM 1411 O O . VAL A 1 202 ? 11.612 -3.652 -14.873 1.00 96.62 202 VAL A O 1
ATOM 1414 N N . MET A 1 203 ? 11.293 -1.994 -13.410 1.00 97.38 203 MET A N 1
ATOM 1415 C CA . MET A 1 203 ? 10.050 -1.497 -13.999 1.00 97.38 203 MET A CA 1
ATOM 1416 C C . MET A 1 203 ? 10.237 -1.089 -15.460 1.00 97.38 203 MET A C 1
ATOM 1418 O O . MET A 1 203 ? 9.418 -1.457 -16.301 1.00 97.38 203 MET A O 1
ATOM 1422 N N . HIS A 1 204 ? 11.325 -0.386 -15.779 1.00 97.31 204 HIS A N 1
ATOM 1423 C CA . HIS A 1 204 ? 11.644 0.021 -17.143 1.00 97.31 204 HIS A CA 1
ATOM 1424 C C . HIS A 1 204 ? 11.848 -1.189 -18.064 1.00 97.31 204 HIS A C 1
ATOM 1426 O O . HIS A 1 204 ? 11.287 -1.222 -19.158 1.00 97.31 204 HIS A O 1
ATOM 1432 N N . GLU A 1 205 ? 12.572 -2.217 -17.610 1.00 96.25 205 GLU A N 1
ATOM 1433 C CA . GLU A 1 205 ? 12.757 -3.462 -18.371 1.00 96.25 205 GLU A CA 1
ATOM 1434 C C . GLU A 1 205 ? 11.422 -4.168 -18.661 1.00 96.25 205 GLU A C 1
ATOM 1436 O O . GLU A 1 205 ? 11.233 -4.748 -19.731 1.00 96.25 205 GLU A O 1
ATOM 1441 N N . LYS A 1 206 ? 10.472 -4.104 -17.721 1.00 95.94 206 LYS A N 1
ATOM 1442 C CA . LYS A 1 206 ? 9.158 -4.755 -17.844 1.00 95.94 206 LYS A CA 1
ATOM 1443 C C . LYS A 1 206 ? 8.064 -3.859 -18.433 1.00 95.94 206 LYS A C 1
ATOM 1445 O O . LYS A 1 206 ? 6.928 -4.309 -18.564 1.00 95.94 206 LYS A O 1
ATOM 1450 N N . GLY A 1 207 ? 8.380 -2.616 -18.801 1.00 96.81 207 GLY A N 1
ATOM 1451 C CA . GLY A 1 207 ? 7.412 -1.663 -19.352 1.00 96.81 207 GLY A CA 1
ATOM 1452 C C . GLY A 1 207 ? 6.358 -1.182 -18.346 1.00 96.81 207 GLY A C 1
ATOM 1453 O O . GLY A 1 207 ? 5.240 -0.859 -18.742 1.00 96.81 207 GLY A O 1
ATOM 1454 N N . ILE A 1 208 ? 6.693 -1.149 -17.053 1.00 97.56 208 ILE A N 1
ATOM 1455 C CA . ILE A 1 208 ? 5.826 -0.640 -15.984 1.00 97.56 208 ILE A CA 1
ATOM 1456 C C . ILE A 1 208 ? 6.134 0.855 -15.787 1.00 97.56 208 ILE A C 1
ATOM 1458 O O . ILE A 1 208 ? 7.255 1.201 -15.413 1.00 97.56 208 ILE A O 1
ATOM 1462 N N . PRO A 1 209 ? 5.177 1.767 -16.025 1.00 97.44 209 PRO A N 1
ATOM 1463 C CA . PRO A 1 209 ? 5.402 3.196 -15.853 1.00 97.44 209 PRO A CA 1
ATOM 1464 C C . PRO A 1 209 ? 5.445 3.607 -14.374 1.00 97.44 209 PRO A C 1
ATOM 1466 O O . PRO A 1 209 ? 4.701 3.095 -13.534 1.00 97.44 209 PRO A O 1
ATOM 1469 N N . GLY A 1 210 ? 6.288 4.593 -14.078 1.00 95.94 210 GLY A N 1
ATOM 1470 C CA . GLY A 1 210 ? 6.359 5.270 -12.786 1.00 95.94 210 GLY A CA 1
ATOM 1471 C C . GLY A 1 210 ? 7.554 6.216 -12.713 1.00 95.94 210 GLY A C 1
ATOM 1472 O O . GLY A 1 210 ? 8.546 6.029 -13.418 1.00 95.94 210 GLY A O 1
ATOM 1473 N N . SER A 1 211 ? 7.466 7.231 -11.857 1.00 97.75 211 SER A N 1
ATOM 1474 C CA . SER A 1 211 ? 8.570 8.151 -11.580 1.00 97.75 211 SER A CA 1
ATOM 1475 C C . SER A 1 211 ? 9.122 7.968 -10.167 1.00 97.75 211 SER A C 1
ATOM 1477 O O . SER A 1 211 ? 8.412 7.543 -9.253 1.00 97.75 211 SER A O 1
ATOM 1479 N N . TYR A 1 212 ? 10.381 8.367 -9.962 1.00 97.94 212 TYR A N 1
ATOM 1480 C CA . TYR A 1 212 ? 11.008 8.379 -8.636 1.00 97.94 212 TYR A CA 1
ATOM 1481 C C . TYR A 1 212 ? 10.154 9.144 -7.615 1.00 97.94 212 TYR A C 1
ATOM 1483 O O . TYR A 1 212 ? 9.842 8.623 -6.549 1.00 97.94 212 TYR A O 1
ATOM 1491 N N . ASN A 1 213 ? 9.712 10.357 -7.965 1.00 97.12 213 ASN A N 1
ATOM 1492 C CA . ASN A 1 213 ? 8.919 11.206 -7.073 1.00 97.12 213 ASN A CA 1
ATOM 1493 C C . ASN A 1 213 ? 7.535 10.614 -6.781 1.00 97.12 213 ASN A C 1
ATOM 1495 O O . ASN A 1 213 ? 7.046 10.725 -5.656 1.00 97.12 213 ASN A O 1
ATOM 1499 N N . GLY A 1 214 ? 6.911 9.975 -7.775 1.00 95.81 214 GLY A N 1
ATOM 1500 C CA . GLY A 1 214 ? 5.651 9.258 -7.603 1.00 95.81 214 GLY A CA 1
ATOM 1501 C C . GLY A 1 214 ? 5.791 8.090 -6.635 1.00 95.81 214 GLY A C 1
ATOM 1502 O O . GLY A 1 214 ? 4.983 7.949 -5.725 1.00 95.81 214 GLY A O 1
ATOM 1503 N N . ILE A 1 215 ? 6.846 7.291 -6.758 1.00 97.62 215 ILE A N 1
ATOM 1504 C CA . ILE A 1 215 ? 7.107 6.185 -5.831 1.00 97.62 215 ILE A CA 1
ATOM 1505 C C . ILE A 1 215 ? 7.426 6.723 -4.430 1.00 97.62 215 ILE A C 1
ATOM 1507 O O . ILE A 1 215 ? 6.768 6.350 -3.459 1.00 97.62 215 ILE A O 1
ATOM 1511 N N . TYR A 1 216 ? 8.376 7.655 -4.332 1.00 97.69 216 TYR A N 1
ATOM 1512 C CA . TYR A 1 216 ? 8.846 8.227 -3.072 1.00 97.69 216 TYR A CA 1
ATOM 1513 C C . TYR A 1 216 ? 7.702 8.808 -2.230 1.00 97.69 216 TYR A C 1
ATOM 1515 O O . TYR A 1 216 ? 7.538 8.438 -1.069 1.00 97.69 216 TYR A O 1
ATOM 1523 N N . ARG A 1 217 ? 6.850 9.664 -2.812 1.00 96.12 217 ARG A N 1
ATOM 1524 C CA . ARG A 1 217 ? 5.749 10.303 -2.065 1.00 96.12 217 ARG A CA 1
ATOM 1525 C C . ARG A 1 217 ? 4.727 9.293 -1.534 1.00 96.12 217 ARG A C 1
ATOM 1527 O O . ARG A 1 217 ? 4.154 9.510 -0.470 1.00 96.12 217 ARG A O 1
ATOM 1534 N N . ASN A 1 218 ? 4.480 8.209 -2.278 1.00 96.06 218 ASN A N 1
ATOM 1535 C CA . ASN A 1 218 ? 3.569 7.158 -1.844 1.00 96.06 218 ASN A CA 1
ATOM 1536 C C . ASN A 1 218 ? 4.209 6.382 -0.680 1.00 96.06 218 ASN A C 1
ATOM 1538 O O . ASN A 1 218 ? 3.577 6.261 0.362 1.00 96.06 218 ASN A O 1
ATOM 1542 N N . ILE A 1 219 ? 5.485 5.991 -0.783 1.00 96.81 219 ILE A N 1
ATOM 1543 C CA . ILE A 1 219 ? 6.209 5.303 0.303 1.00 96.81 219 ILE A CA 1
ATOM 1544 C C . ILE A 1 219 ? 6.188 6.110 1.603 1.00 96.81 219 ILE A C 1
ATOM 1546 O O . ILE A 1 219 ? 5.903 5.561 2.668 1.00 96.81 219 ILE A O 1
ATOM 1550 N N . ILE A 1 220 ? 6.482 7.411 1.533 1.00 95.62 220 ILE A N 1
ATOM 1551 C CA . ILE A 1 220 ? 6.521 8.257 2.731 1.00 95.62 220 ILE A CA 1
ATOM 1552 C C . ILE A 1 220 ? 5.148 8.331 3.407 1.00 95.62 220 ILE A C 1
ATOM 1554 O O . ILE A 1 220 ? 5.078 8.308 4.631 1.00 95.62 220 ILE A O 1
ATOM 1558 N N . ARG A 1 221 ? 4.056 8.353 2.638 1.00 92.81 221 ARG A N 1
ATOM 1559 C CA . ARG A 1 221 ? 2.697 8.350 3.193 1.00 92.81 221 ARG A CA 1
ATOM 1560 C C . ARG A 1 221 ? 2.290 6.988 3.762 1.00 92.81 221 ARG A C 1
ATOM 1562 O O . ARG A 1 221 ? 1.599 6.954 4.772 1.00 92.81 221 ARG A O 1
ATOM 1569 N N . GLU A 1 222 ? 2.695 5.896 3.115 1.00 92.38 222 GLU A N 1
ATOM 1570 C CA . GLU A 1 222 ? 2.303 4.538 3.511 1.00 92.38 222 GLU A CA 1
ATOM 1571 C C . GLU A 1 222 ? 3.077 4.014 4.726 1.00 92.38 222 GLU A C 1
ATOM 1573 O O . GLU A 1 222 ? 2.516 3.332 5.580 1.00 92.38 222 GLU A O 1
ATOM 1578 N N . SER A 1 223 ? 4.383 4.278 4.792 1.00 94.81 223 SER A N 1
ATOM 1579 C CA . SER A 1 223 ? 5.272 3.599 5.744 1.00 94.81 223 SER A CA 1
ATOM 1580 C C . SER A 1 223 ? 6.349 4.492 6.351 1.00 94.81 223 SER A C 1
ATOM 1582 O O . SER A 1 223 ? 7.180 4.001 7.117 1.00 94.81 223 SER A O 1
ATOM 1584 N N . SER A 1 224 ? 6.397 5.777 5.985 1.00 94.25 224 SER A N 1
ATOM 1585 C CA . SER A 1 224 ? 7.508 6.678 6.325 1.00 94.25 224 SER A CA 1
ATOM 1586 C C . SER A 1 224 ? 8.883 6.127 5.905 1.00 94.25 224 SER A C 1
ATOM 1588 O O . SER A 1 224 ? 9.898 6.457 6.512 1.00 94.25 224 SER A O 1
ATOM 1590 N N . GLY A 1 225 ? 8.926 5.266 4.877 1.00 93.56 225 GLY A N 1
ATOM 1591 C CA . GLY A 1 225 ? 10.155 4.621 4.4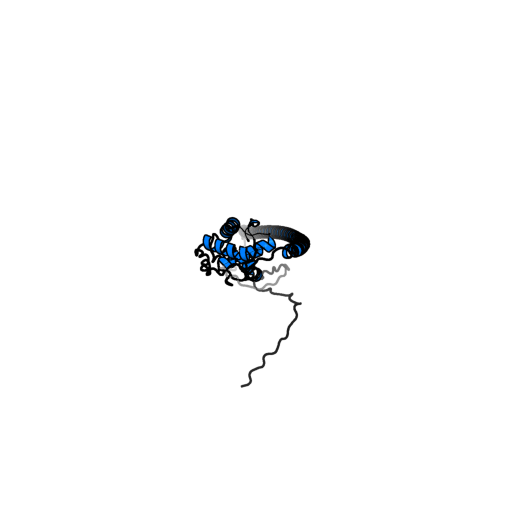06 1.00 93.56 225 GLY A CA 1
ATOM 1592 C C . GLY A 1 225 ? 10.563 3.357 5.168 1.00 93.56 225 GLY A C 1
ATOM 1593 O O . GLY A 1 225 ? 11.676 2.878 4.965 1.00 93.56 225 GLY A O 1
ATOM 1594 N N . ASN A 1 226 ? 9.702 2.801 6.027 1.00 95.38 226 ASN A N 1
ATOM 1595 C CA . ASN A 1 226 ? 9.997 1.577 6.771 1.00 95.38 226 ASN A CA 1
ATOM 1596 C C . ASN A 1 226 ? 9.663 0.311 5.948 1.00 95.38 226 ASN A C 1
ATOM 1598 O O . ASN A 1 226 ? 8.483 -0.006 5.766 1.00 95.38 226 ASN A O 1
ATOM 1602 N N . PRO A 1 227 ? 10.662 -0.480 5.508 1.00 92.25 227 PRO A N 1
ATOM 1603 C CA . PRO A 1 227 ? 10.417 -1.691 4.725 1.00 92.25 227 PRO A CA 1
ATOM 1604 C C . PRO A 1 227 ? 9.785 -2.828 5.534 1.00 92.25 227 PRO A C 1
ATOM 1606 O O . PRO A 1 227 ? 9.277 -3.769 4.940 1.00 92.25 227 PRO A O 1
ATOM 1609 N N . GLN A 1 228 ? 9.781 -2.745 6.868 1.00 95.81 228 GLN A N 1
ATOM 1610 C CA . GLN A 1 228 ? 9.173 -3.728 7.772 1.00 95.81 228 GLN A CA 1
ATOM 1611 C C . GLN A 1 228 ? 7.809 -3.267 8.319 1.00 95.81 228 GLN A C 1
ATOM 1613 O O . GLN A 1 228 ? 7.302 -3.838 9.283 1.00 95.81 228 GLN A O 1
ATOM 1618 N N . ALA A 1 229 ? 7.207 -2.217 7.748 1.00 93.81 229 ALA A N 1
ATOM 1619 C CA . ALA A 1 229 ? 5.907 -1.728 8.196 1.00 93.81 229 ALA A CA 1
ATOM 1620 C C . ALA A 1 229 ? 4.810 -2.792 8.016 1.00 93.81 229 ALA A C 1
ATOM 1622 O O . ALA A 1 229 ? 4.724 -3.435 6.969 1.00 93.81 229 ALA A O 1
ATOM 1623 N N . ILE A 1 230 ? 3.941 -2.944 9.017 1.00 94.19 230 ILE A N 1
ATOM 1624 C CA . ILE A 1 230 ? 2.791 -3.853 8.989 1.00 94.19 230 ILE A CA 1
ATOM 1625 C C . ILE A 1 230 ? 1.570 -3.183 9.620 1.00 94.19 230 ILE A C 1
ATOM 1627 O O . ILE A 1 230 ? 1.647 -2.627 10.717 1.00 94.19 230 ILE A O 1
ATOM 1631 N N . ASN A 1 231 ? 0.430 -3.261 8.939 1.00 88.38 231 ASN A N 1
ATOM 1632 C CA . ASN A 1 231 ? -0.848 -2.798 9.465 1.00 88.38 231 ASN A CA 1
ATOM 1633 C C . ASN A 1 231 ? -1.617 -3.965 10.101 1.00 88.38 231 ASN A C 1
ATOM 1635 O O . ASN A 1 231 ? -1.961 -4.926 9.418 1.00 88.38 231 ASN A O 1
ATOM 1639 N N . LEU A 1 232 ? -1.913 -3.865 11.400 1.00 92.06 232 LEU A N 1
ATOM 1640 C CA . LEU A 1 232 ? -2.618 -4.898 12.169 1.00 92.06 232 LEU A CA 1
ATOM 1641 C C . LEU A 1 232 ? -4.024 -4.494 12.643 1.00 92.06 232 LEU A C 1
ATOM 1643 O O . LEU A 1 232 ? -4.664 -5.259 13.361 1.00 92.06 232 LEU A O 1
ATOM 1647 N N . TRP A 1 233 ? -4.508 -3.306 12.279 1.00 85.00 233 TRP A N 1
ATOM 1648 C CA . TRP A 1 233 ? -5.741 -2.743 12.845 1.00 85.00 233 TRP A CA 1
ATOM 1649 C C . TRP A 1 233 ? -6.912 -2.685 11.858 1.00 85.00 233 TRP A C 1
ATOM 1651 O O . TRP A 1 233 ? -8.053 -2.476 12.271 1.00 85.00 233 TRP A O 1
ATOM 1661 N N . ASP A 1 234 ? -6.659 -2.869 10.564 1.00 85.12 234 ASP A N 1
ATOM 1662 C CA . ASP A 1 234 ? -7.679 -2.740 9.530 1.00 85.12 234 ASP A CA 1
ATOM 1663 C C . ASP A 1 234 ? -8.482 -4.035 9.281 1.00 85.12 234 ASP A C 1
ATOM 1665 O O . ASP A 1 234 ? -8.293 -5.095 9.889 1.00 85.12 234 ASP A O 1
ATOM 1669 N N . SER A 1 235 ? -9.425 -3.955 8.338 1.00 88.00 235 SER A N 1
ATOM 1670 C CA . SER A 1 235 ? -10.259 -5.104 7.976 1.00 88.00 235 SER A CA 1
ATOM 1671 C C . SER A 1 235 ? -9.491 -6.238 7.286 1.00 88.00 235 SER A C 1
ATOM 1673 O O . SER A 1 235 ? -10.005 -7.354 7.220 1.00 88.00 235 SER A O 1
ATOM 1675 N N . ASN A 1 236 ? -8.303 -5.967 6.743 1.00 87.00 236 ASN A N 1
ATOM 1676 C CA . ASN A 1 236 ? -7.465 -6.967 6.092 1.00 87.00 236 ASN A CA 1
ATOM 1677 C C . ASN A 1 236 ? -6.650 -7.733 7.138 1.00 87.00 236 ASN A C 1
ATOM 1679 O O . ASN A 1 236 ? -6.621 -8.963 7.108 1.00 87.00 236 ASN A O 1
ATOM 1683 N N . ALA A 1 237 ? -6.112 -7.035 8.137 1.00 89.62 237 ALA A N 1
ATOM 1684 C CA . ALA A 1 237 ? -5.509 -7.626 9.322 1.00 89.62 237 ALA A CA 1
ATOM 1685 C C . ALA A 1 237 ? -6.495 -8.532 10.068 1.00 89.62 237 ALA A C 1
ATOM 1687 O O . ALA A 1 237 ? -6.164 -9.674 10.382 1.00 89.62 237 ALA A O 1
ATOM 1688 N N . ALA A 1 238 ? -7.746 -8.090 10.244 1.00 90.81 238 ALA A N 1
ATOM 1689 C CA . ALA A 1 238 ? -8.806 -8.918 10.828 1.00 90.81 238 ALA A CA 1
ATOM 1690 C C . ALA A 1 238 ? -9.111 -10.196 10.014 1.00 90.81 238 ALA A C 1
ATOM 1692 O O . ALA A 1 238 ? -9.618 -11.175 10.560 1.00 90.81 238 ALA A O 1
ATOM 1693 N N . LYS A 1 239 ? -8.802 -10.203 8.710 1.00 90.38 239 LYS A N 1
ATOM 1694 C CA . LYS A 1 239 ? -8.914 -11.371 7.818 1.00 90.38 239 LYS A CA 1
ATOM 1695 C C . LYS A 1 239 ? -7.617 -12.187 7.727 1.00 90.38 239 LYS A C 1
ATOM 1697 O O . LYS A 1 239 ? -7.574 -13.144 6.960 1.00 90.38 239 LYS A O 1
ATOM 1702 N N . GLY A 1 240 ? -6.572 -11.817 8.468 1.00 91.50 240 GLY A N 1
ATOM 1703 C CA . GLY A 1 240 ? -5.268 -12.483 8.439 1.00 91.50 240 GLY A CA 1
ATOM 1704 C C . GLY A 1 240 ? -4.415 -12.167 7.206 1.00 91.50 240 GLY A C 1
ATOM 1705 O O . GLY A 1 240 ? -3.447 -12.874 6.951 1.00 91.50 240 GLY A O 1
ATOM 1706 N N . ILE A 1 241 ? -4.749 -11.119 6.448 1.00 92.75 241 ILE A N 1
ATOM 1707 C CA . ILE A 1 241 ? -4.017 -10.674 5.249 1.00 92.75 241 ILE A CA 1
ATOM 1708 C C . ILE A 1 241 ? -3.564 -9.212 5.394 1.00 92.75 241 ILE A C 1
ATOM 1710 O O . ILE A 1 241 ? -3.985 -8.363 4.611 1.00 92.75 241 ILE A O 1
ATOM 1714 N N . PRO A 1 242 ? -2.758 -8.879 6.418 1.00 93.69 242 PRO A N 1
ATOM 1715 C CA . PRO A 1 242 ? -2.382 -7.497 6.692 1.00 93.69 242 PRO A CA 1
ATOM 1716 C C . PRO A 1 242 ? -1.577 -6.877 5.542 1.00 93.69 242 PRO A C 1
ATOM 1718 O O . PRO A 1 242 ? -0.852 -7.577 4.828 1.00 93.69 242 PRO A O 1
ATOM 1721 N N . SER A 1 243 ? -1.679 -5.555 5.407 1.00 95.06 243 SER A N 1
ATOM 1722 C CA . SER A 1 243 ? -0.824 -4.755 4.525 1.00 95.06 243 SER A CA 1
ATOM 1723 C C . SER A 1 243 ? 0.604 -4.680 5.065 1.00 95.06 243 SER A C 1
ATOM 1725 O O . SER A 1 243 ? 0.801 -4.532 6.275 1.00 95.06 243 SER A O 1
ATOM 1727 N N . LYS A 1 244 ? 1.599 -4.800 4.177 1.00 96.88 244 LYS A N 1
ATOM 1728 C CA . LYS A 1 244 ? 3.016 -4.947 4.538 1.00 9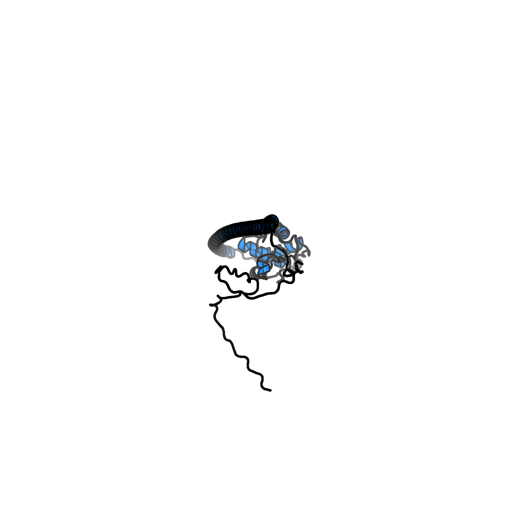6.88 244 LYS A CA 1
ATOM 1729 C C . LYS A 1 244 ? 3.953 -4.136 3.639 1.00 96.88 244 LYS A C 1
ATOM 1731 O O . LYS A 1 244 ? 3.694 -3.922 2.451 1.00 96.88 244 LYS A O 1
ATOM 1736 N N . GLY A 1 245 ? 5.094 -3.765 4.207 1.00 97.19 245 GLY A N 1
ATOM 1737 C CA . GLY A 1 245 ? 6.223 -3.164 3.508 1.00 97.19 245 GLY A CA 1
ATOM 1738 C C . GLY A 1 245 ? 6.030 -1.695 3.139 1.00 97.19 245 GLY A C 1
ATOM 1739 O O . GLY A 1 245 ? 5.135 -1.011 3.645 1.00 97.19 245 GLY A O 1
ATOM 1740 N N . LEU A 1 246 ? 6.902 -1.216 2.248 1.00 97.19 246 LEU A N 1
ATOM 1741 C CA . LEU A 1 246 ? 7.053 0.205 1.926 1.00 97.19 246 LEU A CA 1
ATOM 1742 C C . LEU A 1 246 ? 5.778 0.854 1.384 1.00 97.19 246 LEU A C 1
ATOM 1744 O O . LEU A 1 246 ? 5.508 2.009 1.708 1.00 97.19 246 LEU A O 1
ATOM 1748 N N . LEU A 1 247 ? 5.012 0.121 0.576 1.00 97.12 247 LEU A N 1
ATOM 1749 C CA . LEU A 1 247 ? 3.772 0.590 -0.048 1.00 97.12 247 LEU A CA 1
ATOM 1750 C C . LEU A 1 247 ? 2.523 -0.131 0.471 1.00 97.12 247 LEU A C 1
ATOM 1752 O O . LEU A 1 247 ? 1.495 -0.122 -0.199 1.00 97.12 247 LEU A O 1
ATOM 1756 N N . GLN A 1 248 ? 2.610 -0.752 1.654 1.00 96.25 248 GLN A N 1
ATOM 1757 C CA . GLN A 1 248 ? 1.463 -1.346 2.355 1.00 96.25 248 GLN A CA 1
ATOM 1758 C C . GLN A 1 248 ? 0.631 -2.295 1.464 1.00 96.25 248 GLN A C 1
ATOM 1760 O O . GLN A 1 248 ? -0.600 -2.275 1.448 1.00 96.25 248 GLN A O 1
ATOM 1765 N N . VAL A 1 249 ? 1.318 -3.175 0.732 1.00 94.81 249 VAL A N 1
ATOM 1766 C CA . VAL A 1 249 ? 0.696 -4.164 -0.160 1.00 94.81 249 VAL A CA 1
ATOM 1767 C C . VAL A 1 249 ? 0.237 -5.380 0.648 1.00 94.81 249 VAL A C 1
ATOM 1769 O O . VAL A 1 249 ? 0.940 -5.834 1.549 1.00 94.81 249 VAL A O 1
ATOM 1772 N N . ILE A 1 250 ? -0.931 -5.934 0.320 1.00 96.38 250 ILE A N 1
ATOM 1773 C CA . ILE A 1 250 ? -1.416 -7.203 0.889 1.00 96.38 250 ILE A CA 1
ATOM 1774 C C . ILE A 1 250 ? -0.880 -8.407 0.100 1.00 96.38 250 ILE A C 1
ATOM 1776 O O . ILE A 1 250 ? -0.722 -8.334 -1.121 1.00 96.38 250 ILE A O 1
ATOM 1780 N N . ASP A 1 251 ? -0.691 -9.547 0.771 1.00 94.12 251 ASP A N 1
ATOM 1781 C CA . ASP A 1 251 ? -0.155 -10.782 0.169 1.00 94.12 251 ASP A CA 1
ATOM 1782 C C . ASP A 1 251 ? -0.800 -11.190 -1.176 1.00 94.12 251 ASP A C 1
ATOM 1784 O O . ASP A 1 251 ? -0.055 -11.424 -2.129 1.00 94.12 251 ASP A O 1
ATOM 1788 N N . PRO A 1 252 ? -2.141 -11.251 -1.336 1.00 96.31 252 PRO A N 1
ATOM 1789 C CA . PRO A 1 252 ? -2.733 -11.667 -2.612 1.00 96.31 252 PRO A CA 1
ATOM 1790 C C . PRO A 1 252 ? -2.457 -10.675 -3.751 1.00 96.31 252 PRO A C 1
ATOM 1792 O O . PRO A 1 252 ? -2.297 -11.086 -4.902 1.00 96.31 252 PRO A O 1
ATOM 1795 N N . THR A 1 253 ? -2.359 -9.377 -3.450 1.00 96.81 253 THR A N 1
ATOM 1796 C CA . THR A 1 253 ? -1.976 -8.362 -4.440 1.00 96.81 253 THR A CA 1
ATOM 1797 C C . THR A 1 253 ? -0.507 -8.518 -4.810 1.00 96.81 253 THR A C 1
ATOM 1799 O O . THR A 1 253 ? -0.190 -8.549 -5.995 1.00 96.81 253 THR A O 1
ATOM 1802 N N . PHE A 1 254 ? 0.377 -8.687 -3.823 1.00 97.75 254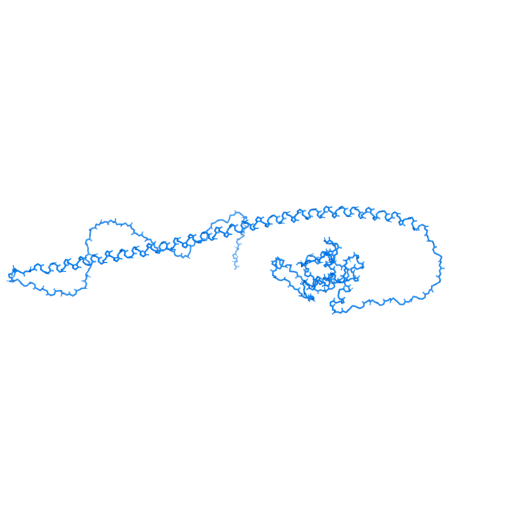 PHE A N 1
ATOM 1803 C CA . PHE A 1 254 ? 1.800 -8.907 -4.073 1.00 97.75 254 PHE A CA 1
ATOM 1804 C C . PHE A 1 254 ? 2.030 -10.131 -4.963 1.00 97.75 254 PHE A C 1
ATOM 1806 O O . PHE A 1 254 ? 2.742 -10.034 -5.951 1.00 97.75 254 PHE A O 1
ATOM 1813 N N . GLN A 1 255 ? 1.366 -11.253 -4.677 1.00 97.00 255 GLN A N 1
ATOM 1814 C CA . GLN A 1 255 ? 1.482 -12.473 -5.482 1.00 97.00 255 GLN A CA 1
ATOM 1815 C C . GLN A 1 255 ? 0.956 -12.292 -6.911 1.00 97.00 255 GLN A C 1
ATOM 1817 O O . GLN A 1 255 ? 1.572 -12.773 -7.857 1.00 97.00 255 GLN A O 1
ATOM 1822 N N . THR A 1 256 ? -0.169 -11.591 -7.080 1.00 98.06 256 THR A N 1
ATOM 1823 C CA . THR A 1 256 ? -0.786 -11.378 -8.402 1.00 98.06 256 THR A CA 1
ATOM 1824 C C . THR A 1 256 ? 0.046 -10.448 -9.285 1.00 98.06 256 THR A C 1
ATOM 1826 O O . THR A 1 256 ? 0.100 -10.635 -10.497 1.00 98.06 256 THR A O 1
ATOM 1829 N N . TYR A 1 257 ? 0.669 -9.434 -8.684 1.00 98.00 257 TYR A N 1
ATOM 1830 C CA . TYR A 1 257 ? 1.396 -8.380 -9.392 1.00 98.00 257 TYR A CA 1
ATOM 1831 C C . TYR A 1 257 ? 2.911 -8.472 -9.216 1.00 98.00 257 TYR A C 1
ATOM 1833 O O . TYR A 1 257 ? 3.621 -7.533 -9.583 1.00 98.00 257 TYR A O 1
ATOM 1841 N N . HIS A 1 258 ? 3.406 -9.595 -8.691 1.00 98.31 258 HIS A N 1
ATOM 1842 C CA . HIS A 1 258 ? 4.832 -9.873 -8.578 1.00 98.31 258 HIS A CA 1
ATOM 1843 C C . HIS A 1 258 ? 5.510 -9.718 -9.938 1.00 98.31 258 HIS A C 1
ATOM 1845 O O . HIS A 1 258 ? 4.939 -10.032 -10.985 1.00 98.31 258 HIS A O 1
ATOM 1851 N N . VAL A 1 259 ? 6.732 -9.194 -9.916 1.00 97.44 259 VAL A N 1
ATOM 1852 C CA . VAL A 1 259 ? 7.498 -8.940 -11.128 1.00 97.44 259 VAL A CA 1
ATOM 1853 C C . VAL A 1 259 ? 8.701 -9.866 -11.162 1.00 97.44 259 VAL A C 1
ATOM 1855 O O . VAL A 1 259 ? 9.581 -9.813 -10.298 1.00 97.44 259 VAL A O 1
ATOM 1858 N N . ASN A 1 260 ? 8.740 -10.710 -12.195 1.00 94.50 260 ASN A N 1
ATOM 1859 C CA . ASN A 1 260 ? 9.823 -11.662 -12.420 1.00 94.50 260 ASN A CA 1
ATOM 1860 C C . ASN A 1 260 ? 11.186 -10.959 -12.416 1.00 94.50 260 ASN A C 1
ATOM 1862 O O . ASN A 1 260 ? 11.387 -9.986 -13.145 1.00 94.50 260 ASN A O 1
ATOM 1866 N N . GLY A 1 261 ? 12.121 -11.503 -11.636 1.00 90.44 261 GLY A N 1
ATOM 1867 C CA . GLY A 1 261 ? 13.442 -10.914 -11.395 1.00 90.44 261 GLY A CA 1
ATOM 1868 C C . GLY A 1 261 ? 13.582 -10.235 -10.028 1.00 90.44 261 GLY A C 1
ATOM 1869 O O . GLY A 1 261 ? 14.694 -9.893 -9.653 1.00 90.44 261 GLY A O 1
ATOM 1870 N N . THR A 1 262 ? 12.493 -10.095 -9.264 1.00 96.12 262 THR A N 1
ATOM 1871 C CA . THR A 1 262 ? 12.513 -9.584 -7.880 1.00 96.12 262 THR A CA 1
ATOM 1872 C C . THR A 1 262 ? 12.254 -10.692 -6.853 1.00 96.12 262 THR A C 1
ATOM 1874 O O . THR A 1 262 ? 11.765 -11.773 -7.194 1.00 96.12 262 THR A O 1
ATOM 1877 N N . SER A 1 263 ? 12.584 -10.435 -5.585 1.00 97.69 263 SER A N 1
ATOM 1878 C CA . SER A 1 263 ? 12.361 -11.366 -4.471 1.00 97.69 263 SER A CA 1
ATOM 1879 C C . SER A 1 263 ? 10.879 -11.719 -4.283 1.00 97.69 263 SER A C 1
ATOM 1881 O O . SER A 1 263 ? 9.995 -10.919 -4.570 1.00 97.69 263 SER A O 1
ATOM 1883 N N . TRP A 1 264 ? 10.589 -12.909 -3.752 1.00 97.25 264 TRP A N 1
ATOM 1884 C CA . TRP A 1 264 ? 9.235 -13.297 -3.323 1.00 97.25 264 TRP A CA 1
ATOM 1885 C C . TRP A 1 264 ? 8.917 -12.886 -1.879 1.00 97.25 264 TRP A C 1
ATOM 1887 O O . TRP A 1 264 ? 7.820 -13.143 -1.382 1.00 97.25 264 TRP A O 1
ATOM 1897 N N . ASN A 1 265 ? 9.860 -12.245 -1.188 1.00 97.00 265 ASN A N 1
ATOM 1898 C CA . ASN A 1 265 ? 9.612 -11.672 0.126 1.00 97.00 265 ASN A CA 1
ATOM 1899 C C . ASN A 1 265 ? 8.871 -10.334 -0.017 1.00 97.00 265 ASN A C 1
ATOM 1901 O O . ASN A 1 265 ? 9.415 -9.385 -0.569 1.00 97.00 265 ASN A O 1
ATOM 1905 N N . ILE A 1 266 ? 7.664 -10.221 0.539 1.00 96.00 266 ILE A N 1
ATOM 1906 C CA . ILE A 1 266 ? 6.879 -8.975 0.506 1.00 96.00 266 ILE A CA 1
ATOM 1907 C C . ILE A 1 266 ? 7.541 -7.809 1.258 1.00 96.00 266 ILE A C 1
ATOM 1909 O O . ILE A 1 266 ? 7.212 -6.654 0.996 1.00 96.00 266 ILE A O 1
ATOM 1913 N N . TYR A 1 267 ? 8.467 -8.093 2.177 1.00 96.94 267 TYR A N 1
ATOM 1914 C CA . TYR A 1 267 ? 9.260 -7.079 2.878 1.00 96.94 267 TYR A CA 1
ATOM 1915 C C . TYR A 1 267 ? 10.569 -6.726 2.163 1.00 96.94 267 TYR A C 1
ATOM 1917 O O . TYR A 1 267 ? 11.296 -5.845 2.624 1.00 96.94 267 TYR A O 1
ATOM 1925 N N . ASP A 1 268 ? 10.890 -7.405 1.058 1.00 98.19 268 ASP A N 1
ATOM 1926 C CA . ASP A 1 268 ? 11.965 -6.957 0.184 1.00 98.19 268 ASP A CA 1
ATOM 1927 C C . ASP A 1 268 ? 11.551 -5.621 -0.452 1.00 98.19 268 ASP A C 1
ATOM 1929 O O . ASP A 1 268 ? 10.477 -5.535 -1.058 1.00 98.19 268 ASP A O 1
ATOM 1933 N N . PRO A 1 269 ? 12.349 -4.555 -0.288 1.00 97.75 269 PRO A N 1
ATOM 1934 C CA . PRO A 1 269 ? 11.931 -3.216 -0.671 1.00 97.75 269 PRO A CA 1
ATOM 1935 C C . PRO A 1 269 ? 11.718 -3.101 -2.183 1.00 97.75 269 PRO A C 1
ATOM 1937 O O . PRO A 1 269 ? 10.729 -2.506 -2.612 1.00 97.75 269 PRO A O 1
ATOM 1940 N N . VAL A 1 270 ? 12.585 -3.720 -2.987 1.00 98.25 270 VAL A N 1
ATOM 1941 C CA . VAL A 1 270 ? 12.507 -3.674 -4.451 1.00 98.25 270 VAL A CA 1
ATOM 1942 C C . VAL A 1 270 ? 11.297 -4.457 -4.946 1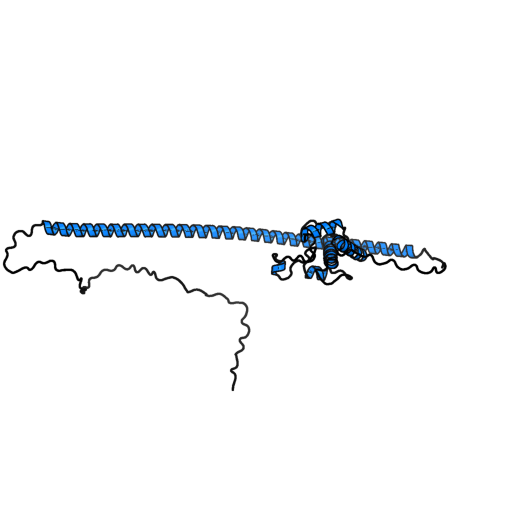.00 98.25 270 VAL A C 1
ATOM 1944 O O . VAL A 1 270 ? 10.516 -3.943 -5.749 1.00 98.25 270 VAL A O 1
ATOM 1947 N N . ALA A 1 271 ? 11.071 -5.666 -4.432 1.00 98.50 271 ALA A N 1
ATOM 1948 C CA . ALA A 1 271 ? 9.903 -6.461 -4.790 1.00 98.50 271 ALA A CA 1
ATOM 1949 C C . ALA A 1 271 ? 8.592 -5.774 -4.383 1.00 98.50 271 ALA A C 1
ATOM 1951 O O . ALA A 1 271 ? 7.651 -5.729 -5.177 1.00 98.50 271 ALA A O 1
ATOM 1952 N N . ASN A 1 272 ? 8.524 -5.206 -3.173 1.00 98.62 272 ASN A N 1
ATOM 1953 C CA . ASN A 1 272 ? 7.338 -4.503 -2.678 1.00 98.62 272 ASN A CA 1
ATOM 1954 C C . ASN A 1 272 ? 7.002 -3.293 -3.560 1.00 98.62 272 ASN A C 1
ATOM 1956 O O . ASN A 1 272 ? 5.861 -3.157 -4.009 1.00 98.62 272 ASN A O 1
ATOM 1960 N N . ILE A 1 273 ? 8.005 -2.459 -3.868 1.00 98.50 273 ILE A N 1
ATOM 1961 C CA . ILE A 1 273 ? 7.842 -1.292 -4.741 1.00 98.50 273 ILE A CA 1
ATOM 1962 C C . ILE A 1 273 ? 7.398 -1.722 -6.137 1.00 98.50 273 ILE A C 1
ATOM 1964 O O . ILE A 1 273 ? 6.414 -1.199 -6.664 1.00 98.50 273 ILE A O 1
ATOM 1968 N N . THR A 1 274 ? 8.102 -2.684 -6.730 1.00 98.56 274 THR A N 1
ATOM 1969 C CA . THR A 1 274 ? 7.867 -3.104 -8.113 1.00 98.56 274 THR A CA 1
ATOM 1970 C C . THR A 1 274 ? 6.480 -3.738 -8.269 1.00 98.56 274 THR A C 1
ATOM 1972 O O . THR A 1 274 ? 5.750 -3.388 -9.198 1.00 98.56 274 THR A O 1
ATOM 1975 N N . ALA A 1 275 ? 6.056 -4.591 -7.329 1.00 98.56 275 ALA A N 1
ATOM 1976 C CA . ALA A 1 275 ? 4.724 -5.197 -7.344 1.00 98.56 275 ALA A CA 1
ATOM 1977 C C . ALA A 1 275 ? 3.605 -4.161 -7.134 1.00 98.56 275 ALA A C 1
ATOM 1979 O O . ALA A 1 275 ? 2.590 -4.189 -7.836 1.00 98.56 275 ALA A O 1
ATOM 1980 N N . ALA A 1 276 ? 3.792 -3.202 -6.221 1.00 97.88 276 ALA A N 1
ATOM 1981 C CA . ALA A 1 276 ? 2.841 -2.109 -6.014 1.00 97.88 276 ALA A CA 1
ATOM 1982 C C . ALA A 1 276 ? 2.712 -1.212 -7.255 1.00 97.88 276 ALA A C 1
ATOM 1984 O O . ALA A 1 276 ? 1.607 -0.812 -7.622 1.00 97.88 276 ALA A O 1
ATOM 1985 N N . CYS A 1 277 ? 3.827 -0.908 -7.925 1.00 98.25 277 CYS A N 1
ATOM 1986 C CA . CYS A 1 277 ? 3.829 -0.132 -9.164 1.00 98.25 277 CYS A CA 1
ATOM 1987 C C . CYS A 1 277 ? 3.170 -0.893 -10.312 1.00 98.25 277 CYS A C 1
ATOM 1989 O O . CYS A 1 277 ? 2.414 -0.298 -11.075 1.00 98.25 277 CYS A O 1
ATOM 1991 N N . ASN A 1 278 ? 3.381 -2.206 -10.398 1.00 98.38 278 ASN A N 1
ATOM 1992 C CA . ASN A 1 278 ? 2.706 -3.053 -11.374 1.00 98.38 278 ASN A CA 1
ATOM 1993 C C . ASN A 1 278 ? 1.183 -3.065 -11.146 1.00 98.38 278 ASN A C 1
ATOM 1995 O O . ASN A 1 278 ? 0.400 -2.846 -12.072 1.00 98.38 278 ASN A O 1
ATOM 1999 N N . TYR A 1 279 ? 0.743 -3.206 -9.892 1.00 97.38 279 TYR A N 1
ATOM 2000 C CA . TYR A 1 279 ? -0.665 -3.032 -9.532 1.00 97.38 279 TYR A CA 1
ATOM 2001 C C . TYR A 1 279 ? -1.182 -1.639 -9.925 1.00 97.38 279 TYR A C 1
ATOM 2003 O O . TYR A 1 279 ? -2.220 -1.519 -10.581 1.00 97.38 279 TYR A O 1
ATOM 2011 N N . ALA A 1 280 ? -0.450 -0.577 -9.578 1.00 96.31 280 ALA A N 1
ATOM 2012 C CA . ALA A 1 280 ? -0.848 0.794 -9.876 1.00 96.31 280 ALA A CA 1
ATOM 2013 C C . ALA A 1 280 ? -0.918 1.070 -11.382 1.00 96.31 280 ALA A C 1
ATOM 2015 O O . ALA A 1 280 ? -1.814 1.780 -11.830 1.00 96.31 280 ALA A O 1
ATOM 2016 N N . TYR A 1 281 ? -0.040 0.470 -12.180 1.00 96.69 281 TYR A N 1
ATOM 2017 C CA . TYR A 1 281 ? -0.116 0.511 -13.634 1.00 96.69 281 TYR A CA 1
ATOM 2018 C C . TYR A 1 281 ? -1.426 -0.102 -14.141 1.00 96.69 281 TYR A C 1
ATOM 2020 O O . TYR A 1 281 ? -2.168 0.535 -14.888 1.00 96.69 281 TYR A O 1
ATOM 2028 N N . HIS A 1 282 ? -1.779 -1.296 -13.668 1.00 94.56 282 HIS A N 1
ATOM 2029 C CA . HIS A 1 282 ? -3.011 -1.962 -14.085 1.00 94.56 282 HIS A CA 1
ATOM 2030 C C . HIS A 1 282 ? -4.288 -1.270 -13.599 1.00 94.56 282 HIS A C 1
ATOM 2032 O O . HIS A 1 282 ? -5.335 -1.373 -14.251 1.00 94.56 282 HIS A O 1
ATOM 2038 N N . VAL A 1 283 ? -4.229 -0.583 -12.455 1.00 94.25 283 VAL A N 1
ATOM 2039 C CA . VAL A 1 283 ? -5.406 0.042 -11.847 1.00 94.25 283 VAL A CA 1
ATOM 2040 C C . VAL A 1 283 ? -5.566 1.512 -12.228 1.00 94.25 283 VAL A C 1
ATOM 2042 O O . VAL A 1 283 ? -6.665 1.910 -12.622 1.00 94.25 283 VAL A O 1
ATOM 2045 N N . TYR A 1 284 ? -4.479 2.277 -12.164 1.00 92.75 284 TYR A N 1
ATOM 2046 C CA . TYR A 1 284 ? -4.429 3.736 -12.283 1.00 92.75 284 TYR A CA 1
ATOM 2047 C C . TYR A 1 284 ? -3.589 4.229 -13.474 1.00 92.75 284 TYR A C 1
ATOM 2049 O O . TYR A 1 284 ? -3.515 5.433 -13.713 1.00 92.75 284 TYR A O 1
ATOM 2057 N N . GLY A 1 285 ? -2.943 3.334 -14.225 1.00 93.56 285 GLY A N 1
ATOM 2058 C CA . GLY A 1 285 ? -2.084 3.665 -15.366 1.00 93.56 285 GLY A CA 1
ATOM 2059 C C . GLY A 1 285 ? -0.635 4.008 -15.002 1.00 93.56 285 GLY A C 1
ATOM 2060 O O . GLY A 1 285 ? 0.232 3.875 -15.853 1.00 93.56 285 GLY A O 1
ATOM 2061 N N . SER A 1 286 ? -0.350 4.418 -13.764 1.00 94.69 286 SER A N 1
ATOM 2062 C CA . SER A 1 286 ? 1.004 4.601 -13.210 1.00 94.69 286 SER A CA 1
ATOM 2063 C C . SER A 1 286 ? 0.908 4.817 -11.696 1.00 94.69 286 SER A C 1
ATOM 2065 O O . SER A 1 286 ? -0.109 5.313 -11.201 1.00 94.69 286 SER A O 1
ATOM 2067 N N . MET A 1 287 ? 1.989 4.532 -10.963 1.00 93.94 287 MET A N 1
ATOM 2068 C CA . MET A 1 287 ? 2.150 4.976 -9.569 1.00 93.94 287 MET A CA 1
ATOM 2069 C C . MET A 1 287 ? 2.039 6.509 -9.428 1.00 93.94 287 MET A C 1
ATOM 2071 O O . MET A 1 287 ? 1.597 7.020 -8.399 1.00 93.94 287 MET A O 1
ATOM 2075 N N . ASP A 1 288 ? 2.345 7.258 -10.489 1.00 94.00 288 ASP A N 1
ATOM 2076 C CA . ASP A 1 288 ? 2.233 8.723 -10.524 1.00 94.00 288 ASP A CA 1
ATOM 2077 C C . ASP A 1 288 ? 0.787 9.234 -10.455 1.00 94.00 288 ASP A C 1
ATOM 2079 O O . ASP A 1 288 ? 0.562 10.407 -10.154 1.00 94.00 288 ASP A O 1
ATOM 2083 N N . ASN A 1 289 ? -0.196 8.365 -10.692 1.00 91.94 289 ASN A N 1
ATOM 2084 C CA . ASN A 1 289 ? -1.617 8.703 -10.603 1.00 91.94 289 ASN A CA 1
ATOM 2085 C C . ASN A 1 289 ? -2.222 8.324 -9.242 1.00 91.94 289 ASN A C 1
ATOM 2087 O O . ASN A 1 289 ? -3.406 8.566 -9.001 1.00 91.94 289 ASN A O 1
ATOM 2091 N N . VAL A 1 290 ? -1.424 7.741 -8.342 1.00 88.62 290 VAL A N 1
ATOM 2092 C CA . VAL A 1 290 ? -1.847 7.400 -6.982 1.00 88.62 290 VAL A CA 1
ATOM 2093 C C . VAL A 1 290 ? -1.598 8.598 -6.070 1.00 88.62 290 VAL A C 1
ATOM 2095 O O . VAL A 1 290 ? -0.455 9.034 -5.881 1.00 88.62 290 VAL A O 1
ATOM 2098 N N . ASN A 1 291 ? -2.695 9.135 -5.530 1.00 80.31 291 ASN A N 1
ATOM 2099 C CA . ASN A 1 291 ? -2.712 10.340 -4.694 1.00 80.31 291 ASN A CA 1
ATOM 2100 C C . ASN A 1 291 ? -3.237 10.087 -3.268 1.00 80.31 291 ASN A C 1
ATOM 2102 O O . ASN A 1 291 ? -3.172 10.986 -2.435 1.00 80.31 291 ASN A O 1
ATOM 2106 N N . SER A 1 292 ? -3.750 8.889 -2.973 1.00 69.69 292 SER A N 1
ATOM 2107 C CA . SER A 1 292 ? -4.302 8.517 -1.663 1.00 69.69 292 SER A CA 1
ATOM 2108 C C . SER A 1 292 ? -3.543 7.354 -1.045 1.00 69.69 292 SER A C 1
ATOM 2110 O O . SER A 1 292 ? -2.915 6.589 -1.774 1.00 69.69 292 SER A O 1
ATOM 2112 N N . ALA A 1 293 ? -3.649 7.218 0.281 1.00 61.75 293 ALA A N 1
ATOM 2113 C CA . ALA A 1 293 ? -3.121 6.057 0.985 1.00 61.75 293 ALA A CA 1
ATOM 2114 C C . ALA A 1 293 ? -3.781 4.748 0.518 1.00 61.75 293 ALA A C 1
ATOM 2116 O O . ALA A 1 293 ? -4.930 4.796 0.053 1.00 61.75 293 ALA A O 1
ATOM 2117 N N . TYR A 1 294 ? -3.045 3.635 0.598 1.00 57.16 294 TYR A N 1
ATOM 2118 C CA . TYR A 1 294 ? -3.541 2.296 0.257 1.00 57.16 294 TYR A CA 1
ATOM 2119 C C . TYR A 1 294 ? -4.469 1.717 1.331 1.00 57.16 294 TYR A C 1
ATOM 2121 O O . TYR A 1 294 ? -4.252 1.975 2.535 1.00 57.16 294 TYR A O 1
#